Protein AF-A0A2C9LTA7-F1 (afdb_monomer)

Radius of gyration: 26.75 Å; Cα contacts (8 Å, |Δi|>4): 128; chains: 1; bounding box: 59×45×63 Å

Structure (mmCIF, N/CA/C/O backbone):
data_AF-A0A2C9LTA7-F1
#
_entry.id   AF-A0A2C9LTA7-F1
#
loop_
_atom_site.group_PDB
_atom_site.id
_atom_site.type_symbol
_atom_site.label_atom_id
_atom_site.label_alt_id
_atom_site.label_comp_id
_atom_site.label_asym_id
_atom_site.label_entity_id
_atom_site.label_seq_id
_atom_site.pdbx_PDB_ins_code
_atom_site.Cartn_x
_atom_site.Cartn_y
_atom_site.Cartn_z
_atom_site.occupancy
_atom_site.B_iso_or_equiv
_atom_site.auth_seq_id
_atom_site.auth_comp_id
_atom_site.auth_asym_id
_at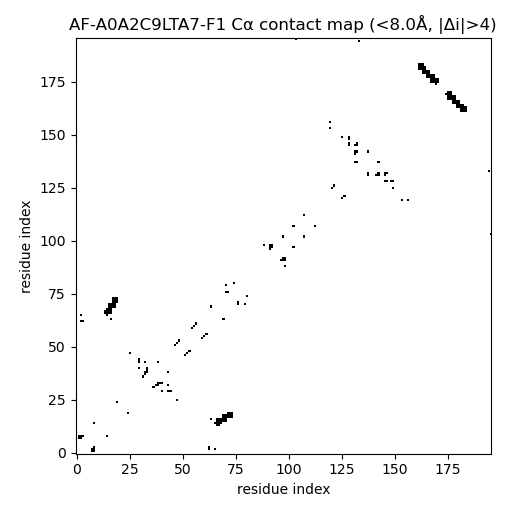om_site.auth_atom_id
_atom_site.pdbx_PDB_model_num
ATOM 1 N N . MET A 1 1 ? -19.999 1.268 -1.376 1.00 57.38 1 MET A N 1
ATOM 2 C CA . MET A 1 1 ? -19.712 0.283 -0.306 1.00 57.38 1 MET A CA 1
ATOM 3 C C . MET A 1 1 ? -19.279 -1.016 -0.957 1.00 57.38 1 MET A C 1
ATOM 5 O O . MET A 1 1 ? -19.965 -1.457 -1.868 1.00 57.38 1 MET A O 1
ATOM 9 N N . ALA A 1 2 ? -18.158 -1.602 -0.531 1.00 63.25 2 ALA A N 1
ATOM 10 C CA . ALA A 1 2 ? -17.556 -2.745 -1.225 1.00 63.25 2 ALA A CA 1
ATOM 11 C C . ALA A 1 2 ? -18.438 -4.013 -1.195 1.00 63.25 2 ALA A C 1
ATOM 13 O O . ALA A 1 2 ? -18.540 -4.698 -2.203 1.00 63.25 2 ALA A O 1
ATOM 14 N N . PHE A 1 3 ? -19.163 -4.252 -0.095 1.00 71.81 3 PHE A N 1
ATOM 15 C CA . PHE A 1 3 ? -20.065 -5.403 0.067 1.00 71.81 3 PHE A CA 1
ATOM 16 C C . PHE A 1 3 ? -21.449 -5.252 -0.595 1.00 71.81 3 PHE A C 1
ATOM 18 O O . PHE A 1 3 ? -22.242 -6.186 -0.578 1.00 71.81 3 PHE A O 1
ATOM 25 N N . VAL A 1 4 ? -21.762 -4.082 -1.161 1.00 72.00 4 VAL A N 1
ATOM 26 C CA . VAL A 1 4 ? -23.064 -3.817 -1.809 1.00 72.00 4 VAL A CA 1
ATOM 27 C C . VAL A 1 4 ? -22.996 -4.065 -3.319 1.00 72.00 4 VAL A C 1
ATOM 29 O O . VAL A 1 4 ? -24.006 -4.363 -3.946 1.00 72.00 4 VAL A O 1
ATOM 32 N N . ASN A 1 5 ? -21.808 -3.955 -3.920 1.00 80.62 5 ASN A N 1
ATOM 33 C CA . ASN A 1 5 ? -21.638 -4.131 -5.358 1.00 80.62 5 ASN A CA 1
ATOM 34 C C . ASN A 1 5 ? -21.362 -5.607 -5.692 1.00 80.62 5 ASN A C 1
ATOM 36 O O . ASN A 1 5 ? -20.320 -6.148 -5.320 1.00 80.62 5 ASN A O 1
ATOM 40 N N . ALA A 1 6 ? -22.273 -6.231 -6.443 1.00 82.38 6 ALA A N 1
ATOM 41 C CA . ALA A 1 6 ? -22.169 -7.625 -6.865 1.00 82.38 6 ALA A CA 1
ATOM 42 C C . ALA A 1 6 ? -20.931 -7.924 -7.730 1.00 82.38 6 ALA A C 1
ATOM 44 O O . ALA A 1 6 ? -20.395 -9.027 -7.660 1.00 82.38 6 ALA A O 1
ATOM 45 N N . GLU A 1 7 ? -20.446 -6.966 -8.522 1.00 86.19 7 GLU A N 1
ATOM 46 C CA . GLU A 1 7 ? -19.221 -7.130 -9.313 1.00 86.19 7 GLU A CA 1
ATOM 47 C C . GLU A 1 7 ? -17.984 -7.171 -8.414 1.00 86.19 7 GLU A C 1
ATOM 49 O O . GLU A 1 7 ? -17.120 -8.024 -8.596 1.00 86.19 7 GLU A O 1
ATOM 54 N N . LEU A 1 8 ? -17.933 -6.318 -7.385 1.00 83.94 8 LEU A N 1
ATOM 55 C CA . LEU A 1 8 ? -16.839 -6.335 -6.411 1.00 83.94 8 LEU A CA 1
ATOM 56 C C . LEU A 1 8 ? -16.846 -7.624 -5.588 1.00 83.94 8 LEU A C 1
ATOM 58 O O . LEU A 1 8 ? -15.786 -8.197 -5.364 1.00 83.94 8 LEU A O 1
ATOM 62 N N . LEU A 1 9 ? -18.025 -8.117 -5.196 1.00 82.69 9 LEU A N 1
ATOM 63 C CA . LEU A 1 9 ? -18.154 -9.381 -4.465 1.00 82.69 9 LEU A CA 1
ATOM 64 C C . LEU A 1 9 ? -17.601 -10.578 -5.253 1.00 82.69 9 LEU A C 1
ATOM 66 O O . LEU A 1 9 ? -17.032 -11.478 -4.645 1.00 82.69 9 LEU A O 1
ATOM 70 N N . LYS A 1 10 ? -17.732 -10.580 -6.588 1.00 84.88 10 LYS A N 1
ATOM 71 C CA . LYS A 1 10 ? -17.183 -11.637 -7.459 1.00 84.88 10 LYS A CA 1
ATOM 72 C C . LYS A 1 10 ? -15.660 -11.589 -7.585 1.00 84.88 10 LYS A C 1
ATOM 74 O O . LYS A 1 10 ? -15.052 -12.611 -7.877 1.00 84.88 10 LYS A O 1
ATOM 79 N N . LEU A 1 11 ? -15.057 -10.415 -7.399 1.00 85.50 11 LEU A N 1
ATOM 80 C CA . LEU A 1 11 ? -13.606 -10.221 -7.464 1.00 85.50 11 LEU A CA 1
ATOM 81 C C . LEU A 1 11 ? -12.911 -10.481 -6.119 1.00 85.50 11 LEU A C 1
ATOM 83 O O . LEU A 1 11 ? -11.687 -10.563 -6.070 1.00 85.50 11 LEU A O 1
ATOM 87 N N . MET A 1 12 ? -13.669 -10.563 -5.023 1.00 83.88 12 MET A N 1
ATOM 88 C CA . MET A 1 12 ? -13.127 -10.799 -3.689 1.00 83.88 12 MET A CA 1
ATOM 89 C C . MET A 1 12 ? -12.902 -12.287 -3.441 1.00 83.88 12 MET A C 1
ATOM 91 O O . MET A 1 12 ? -13.839 -13.079 -3.472 1.00 83.88 12 MET A O 1
ATOM 95 N N . ASP A 1 13 ? -11.668 -12.638 -3.090 1.00 83.56 13 ASP A N 1
ATOM 96 C CA . ASP A 1 13 ? -11.305 -14.008 -2.720 1.00 83.56 13 ASP A CA 1
ATOM 97 C C . ASP A 1 13 ? -11.841 -14.411 -1.339 1.00 83.56 13 ASP A C 1
ATOM 99 O O . ASP A 1 13 ? -12.173 -15.571 -1.110 1.00 83.56 13 ASP A O 1
ATOM 103 N N . ILE A 1 14 ? -11.903 -13.454 -0.405 1.00 84.56 14 ILE A N 1
ATOM 104 C CA . ILE A 1 14 ? -12.370 -13.648 0.973 1.00 84.56 14 ILE A CA 1
ATOM 105 C C . ILE A 1 14 ? -13.113 -12.392 1.413 1.00 84.56 14 ILE A C 1
ATOM 107 O O . ILE A 1 14 ? -12.620 -11.272 1.256 1.00 84.56 14 ILE A O 1
ATOM 111 N N . LYS A 1 15 ? -14.281 -12.580 2.020 1.00 88.12 15 LYS A N 1
ATOM 112 C CA . LYS A 1 15 ? -15.149 -11.514 2.515 1.00 88.12 15 LYS A CA 1
ATOM 113 C C . LYS A 1 15 ? -15.213 -11.589 4.035 1.00 88.12 15 LYS A C 1
ATOM 115 O O . LYS A 1 15 ? -15.848 -12.477 4.594 1.00 88.12 15 LYS A O 1
ATOM 120 N N . VAL A 1 16 ? -14.550 -10.651 4.706 1.00 88.69 16 VAL A N 1
ATOM 121 C CA . VAL A 1 16 ? -14.512 -10.582 6.174 1.00 88.69 16 VAL A CA 1
ATOM 122 C C . VAL A 1 16 ? -15.386 -9.435 6.668 1.00 88.69 16 VAL A C 1
ATOM 124 O O . VAL A 1 16 ? -15.194 -8.290 6.255 1.00 88.69 16 VAL A O 1
ATOM 127 N N . PHE A 1 17 ? -16.306 -9.727 7.585 1.00 89.56 17 PHE A N 1
ATOM 128 C CA . PHE A 1 17 ? -17.107 -8.728 8.285 1.00 89.56 17 PHE A CA 1
ATOM 129 C C . PHE A 1 17 ? -16.677 -8.645 9.749 1.00 89.56 17 PHE A C 1
ATOM 131 O O . PHE A 1 17 ? -16.622 -9.652 10.449 1.00 89.56 17 PHE A O 1
ATOM 138 N N . VAL A 1 18 ? -16.356 -7.445 10.227 1.00 89.75 18 VAL A N 1
ATOM 139 C CA . VAL A 1 18 ? -15.974 -7.228 11.628 1.00 89.75 18 VAL A CA 1
ATOM 140 C C . VAL A 1 18 ? -17.196 -6.769 12.401 1.00 89.75 18 VAL A C 1
ATOM 142 O O . VAL A 1 18 ? -17.705 -5.675 12.152 1.00 89.75 18 VAL A O 1
ATOM 145 N N . ASP A 1 19 ? -17.630 -7.594 13.349 1.00 89.50 19 ASP A N 1
ATOM 146 C CA . ASP A 1 19 ? -18.785 -7.307 14.185 1.00 89.50 19 ASP A CA 1
ATOM 147 C C . ASP A 1 19 ? -18.366 -6.770 15.558 1.00 89.50 19 ASP A C 1
ATOM 149 O O . ASP A 1 19 ? -17.394 -7.214 16.186 1.00 89.50 19 ASP A O 1
ATOM 153 N N . THR A 1 20 ? -19.042 -5.713 15.992 1.00 88.81 20 THR A N 1
ATOM 154 C CA . THR A 1 20 ? -18.771 -5.000 17.244 1.00 88.81 20 THR A CA 1
ATOM 155 C C . THR A 1 20 ? -20.005 -4.198 17.637 1.00 88.81 20 THR A C 1
ATOM 157 O O . THR A 1 20 ? -20.637 -3.563 16.786 1.00 88.81 20 THR A O 1
ATOM 160 N N . ASP A 1 21 ? -20.289 -4.131 18.932 1.00 87.88 21 ASP A N 1
ATOM 161 C CA . ASP A 1 21 ? -21.430 -3.393 19.466 1.00 87.88 21 ASP A CA 1
ATOM 162 C C . ASP A 1 21 ? -21.409 -1.901 19.078 1.00 87.88 21 ASP A C 1
ATOM 164 O O . ASP A 1 21 ? -20.359 -1.277 18.850 1.00 87.88 21 ASP A O 1
ATOM 168 N N . SER A 1 22 ? -22.600 -1.319 18.906 1.00 86.69 22 SER A N 1
ATOM 169 C CA . SER A 1 22 ? -22.764 0.047 18.388 1.00 86.69 22 SER A CA 1
ATOM 170 C C . SER A 1 22 ? -22.190 1.122 19.314 1.00 86.69 22 SER A C 1
ATOM 172 O O . SER A 1 22 ? -21.672 2.133 18.836 1.00 86.69 22 SER A O 1
ATOM 174 N N . ASP A 1 23 ? -22.260 0.892 20.621 1.00 88.19 23 ASP A N 1
ATOM 175 C CA . ASP A 1 23 ? -21.741 1.751 21.685 1.00 88.19 23 ASP A CA 1
ATOM 176 C C . ASP A 1 23 ? -20.207 1.755 21.710 1.00 88.19 23 ASP A C 1
ATOM 178 O O . ASP A 1 23 ? -19.595 2.824 21.696 1.00 88.19 23 ASP A O 1
ATOM 182 N N . VAL A 1 24 ? -19.569 0.586 21.608 1.00 87.56 24 VAL A N 1
ATOM 183 C CA . VAL A 1 24 ? -18.112 0.445 21.493 1.00 87.56 24 VAL A CA 1
ATOM 184 C C . VAL A 1 24 ? -17.609 1.143 20.227 1.00 87.56 24 VAL A C 1
ATOM 186 O O . VAL A 1 24 ? -16.615 1.880 20.255 1.00 87.56 24 VAL A O 1
ATOM 189 N N . ARG A 1 25 ? -18.312 0.975 19.097 1.00 88.88 25 ARG A N 1
ATOM 190 C CA . ARG A 1 25 ? -17.993 1.677 17.840 1.00 88.88 25 ARG A CA 1
ATOM 191 C C . ARG A 1 25 ? -18.137 3.192 17.973 1.00 88.88 25 ARG A C 1
ATOM 193 O O . ARG A 1 25 ? -17.270 3.923 17.484 1.00 88.88 25 ARG A O 1
ATOM 200 N N . LEU A 1 26 ? -19.196 3.663 18.630 1.00 89.31 26 LEU A N 1
ATOM 201 C CA . LEU A 1 26 ? -19.423 5.084 18.885 1.00 89.31 26 LEU A CA 1
ATOM 202 C C . LEU A 1 26 ? -18.335 5.669 19.789 1.00 89.31 26 LEU A C 1
ATOM 204 O O . LEU A 1 26 ? -17.759 6.694 19.434 1.00 89.31 26 LEU A O 1
ATOM 208 N N . ALA A 1 27 ? -17.990 5.002 20.890 1.00 89.00 27 ALA A N 1
ATOM 209 C CA . ALA A 1 27 ? -16.946 5.441 21.812 1.00 89.00 27 ALA A CA 1
ATOM 210 C C . ALA A 1 27 ? -15.586 5.574 21.107 1.00 89.00 27 ALA A C 1
ATOM 212 O O . ALA A 1 27 ? -14.919 6.609 21.204 1.00 89.00 27 ALA A O 1
ATOM 213 N N . ARG A 1 28 ? -15.202 4.570 20.304 1.00 88.50 28 ARG A N 1
ATOM 214 C CA . ARG A 1 28 ? -13.973 4.611 19.491 1.00 88.50 28 ARG A CA 1
ATOM 215 C C . ARG A 1 28 ? -13.995 5.753 18.473 1.00 88.50 28 ARG A C 1
ATOM 217 O O . ARG A 1 28 ? -12.965 6.392 18.253 1.00 88.50 28 ARG A O 1
ATOM 224 N N . ARG A 1 29 ? -15.146 6.019 17.848 1.00 87.56 29 ARG A N 1
ATOM 225 C CA . ARG A 1 29 ? -15.316 7.120 16.889 1.00 87.56 29 ARG A CA 1
ATOM 226 C C . ARG A 1 29 ? -15.232 8.485 17.564 1.00 87.56 29 ARG A C 1
ATOM 228 O O . ARG A 1 29 ? -14.551 9.357 17.040 1.00 87.56 29 ARG A O 1
ATOM 235 N N . LEU A 1 30 ? -15.892 8.652 18.707 1.00 87.75 30 LEU A N 1
ATOM 236 C CA . LEU A 1 30 ? -15.905 9.894 19.470 1.00 87.75 30 LEU A CA 1
ATOM 237 C C . LEU A 1 30 ? -14.487 10.262 19.910 1.00 87.75 30 LEU A C 1
ATOM 239 O O . LEU A 1 30 ? -14.027 11.364 19.630 1.00 87.75 30 LEU A O 1
ATOM 243 N N . ARG A 1 31 ? -13.751 9.302 20.486 1.00 87.44 31 ARG A N 1
ATOM 244 C CA . ARG A 1 31 ? -12.352 9.501 20.885 1.00 87.44 31 ARG A CA 1
ATOM 245 C C . ARG A 1 31 ? -11.473 9.937 19.709 1.00 87.44 31 ARG A C 1
ATOM 247 O O . ARG A 1 31 ? -10.681 10.858 19.856 1.00 87.44 31 ARG A O 1
ATOM 254 N N . ARG A 1 32 ? -11.638 9.306 18.541 1.00 86.94 32 ARG A N 1
ATOM 255 C CA . ARG A 1 32 ? -10.868 9.612 17.325 1.00 86.94 32 ARG A CA 1
ATOM 256 C C . ARG A 1 32 ? -11.185 10.996 16.757 1.00 86.94 32 ARG A C 1
ATOM 258 O O . ARG A 1 32 ? -10.276 11.760 16.463 1.00 86.94 32 ARG A O 1
ATOM 265 N N . ASP A 1 33 ? -12.467 11.328 16.607 1.00 85.19 33 A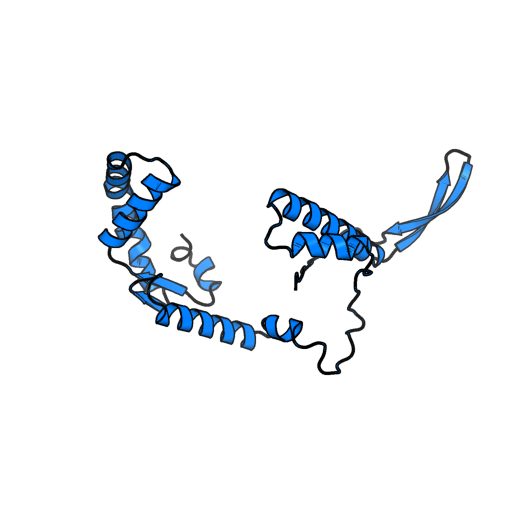SP A N 1
ATOM 266 C CA . ASP A 1 33 ? -12.893 12.603 16.018 1.00 85.19 33 ASP A CA 1
ATOM 267 C C . ASP A 1 33 ? -12.581 13.805 16.939 1.00 85.19 33 ASP A C 1
ATOM 269 O O . ASP A 1 33 ? -12.326 14.898 16.433 1.00 85.19 33 ASP A O 1
ATOM 273 N N . ILE A 1 34 ? -12.539 13.611 18.264 1.00 86.38 34 ILE A N 1
ATOM 274 C CA . ILE A 1 34 ? -12.095 14.641 19.219 1.00 86.38 34 ILE A CA 1
ATOM 275 C C . ILE A 1 34 ? -10.566 14.783 19.187 1.00 86.38 34 ILE A C 1
ATOM 277 O O . ILE A 1 34 ? -10.065 15.882 18.966 1.00 86.38 34 ILE A O 1
ATOM 281 N N . ALA A 1 35 ? -9.823 13.684 19.370 1.00 82.06 35 ALA A N 1
ATOM 282 C CA . ALA A 1 35 ? -8.369 13.729 19.550 1.00 82.06 35 ALA A CA 1
ATOM 283 C C . ALA A 1 35 ? -7.591 14.035 18.258 1.00 82.06 35 ALA A C 1
ATOM 285 O O . ALA A 1 35 ? -6.603 14.758 18.300 1.00 82.06 35 ALA A O 1
ATOM 286 N N . GLU A 1 36 ? -8.019 13.498 17.111 1.00 81.94 36 GLU A N 1
ATOM 287 C CA . GLU A 1 36 ? -7.270 13.609 15.848 1.00 81.94 36 GLU A CA 1
ATOM 288 C C . GLU A 1 36 ? -7.817 14.702 14.918 1.00 81.94 36 GLU A C 1
ATOM 290 O O . GLU A 1 36 ? -7.126 15.127 13.995 1.00 81.94 36 GLU A O 1
ATOM 295 N N . ARG A 1 37 ? -9.073 15.136 15.108 1.00 79.75 37 ARG A N 1
ATOM 296 C CA . ARG A 1 37 ? -9.773 16.044 14.175 1.00 79.75 37 ARG A CA 1
ATOM 297 C C . ARG A 1 37 ? -10.369 17.294 14.824 1.00 79.75 37 ARG A C 1
ATOM 299 O O . ARG A 1 37 ? -10.964 18.094 14.105 1.00 79.75 37 ARG A O 1
ATOM 306 N N . GLY A 1 38 ? -10.238 17.458 16.144 1.00 81.75 38 GLY A N 1
ATOM 307 C CA . GLY A 1 38 ? -10.670 18.657 16.872 1.00 81.75 38 GLY A CA 1
ATOM 308 C C . GLY A 1 38 ? -12.174 18.941 16.806 1.00 81.75 38 GLY A C 1
ATOM 309 O O . GLY A 1 38 ? -12.577 20.101 16.837 1.00 81.75 38 GLY A O 1
ATOM 310 N N . ARG A 1 39 ? -13.019 17.912 16.650 1.00 81.75 39 ARG A N 1
ATOM 311 C CA . ARG A 1 39 ? -14.477 18.094 16.567 1.00 81.75 39 ARG A CA 1
ATOM 312 C C . ARG A 1 39 ? -15.119 18.226 17.945 1.00 81.75 39 ARG A C 1
ATOM 314 O O . ARG A 1 39 ? -14.733 17.538 18.885 1.00 81.75 39 ARG A O 1
ATOM 321 N N . ASP A 1 40 ? -16.173 19.035 18.012 1.00 87.75 40 ASP A N 1
ATOM 322 C CA . ASP A 1 40 ? -17.029 19.152 19.192 1.00 87.75 40 ASP A CA 1
ATOM 323 C C . ASP A 1 40 ? -17.828 17.847 19.452 1.00 87.75 40 ASP A C 1
ATOM 325 O O . ASP A 1 40 ? -18.451 17.313 18.520 1.00 87.75 40 ASP A O 1
ATOM 329 N N . PRO A 1 41 ? -17.850 17.327 20.698 1.00 83.00 41 PRO A N 1
ATOM 330 C CA . PRO A 1 41 ? -18.542 16.083 21.039 1.00 83.00 41 PRO A CA 1
ATOM 331 C C . PRO A 1 41 ? -20.038 16.075 20.696 1.00 83.00 41 PRO A C 1
ATOM 333 O O . PRO A 1 41 ? -20.555 15.052 20.233 1.00 83.00 41 PRO A O 1
ATOM 336 N N . GLN A 1 42 ? -20.741 17.200 20.879 1.00 85.62 42 GLN A N 1
ATOM 337 C CA . GLN A 1 42 ? -22.178 17.292 20.592 1.00 85.62 42 GLN A CA 1
ATOM 338 C C . GLN A 1 42 ? -22.438 17.204 19.086 1.00 85.62 42 GLN A C 1
ATOM 340 O O . GLN A 1 42 ? -23.348 16.495 18.641 1.00 85.62 42 GLN A O 1
ATOM 345 N N . GLY A 1 43 ? -21.593 17.854 18.281 1.00 85.81 43 GLY A N 1
ATOM 346 C CA . GLY A 1 43 ? -21.632 17.756 16.822 1.00 85.81 43 GLY A CA 1
ATOM 347 C C . GLY A 1 43 ? -21.465 16.319 16.312 1.00 85.81 43 GLY A C 1
ATOM 348 O O . GLY A 1 43 ? -22.234 15.868 15.455 1.00 85.81 43 GLY A O 1
ATOM 349 N N . VAL A 1 44 ? -20.510 15.570 16.876 1.00 84.94 44 VAL A N 1
ATOM 350 C CA . VAL A 1 44 ? -20.260 14.163 16.510 1.00 84.94 44 VAL A CA 1
ATOM 351 C C . VAL A 1 44 ? -21.458 13.278 16.859 1.00 84.94 44 VAL A C 1
ATOM 353 O O . VAL A 1 44 ? -21.875 12.462 16.031 1.00 84.94 44 VAL A O 1
ATOM 356 N N . LEU A 1 45 ? -22.053 13.457 18.042 1.00 87.06 45 LEU A N 1
ATOM 357 C CA . LEU A 1 45 ? -23.210 12.669 18.473 1.00 8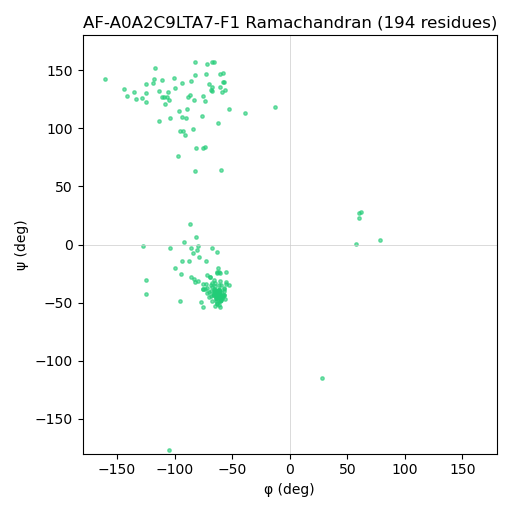7.06 45 LEU A CA 1
ATOM 358 C C . LEU A 1 45 ? -24.448 12.950 17.609 1.00 87.06 45 LEU A C 1
ATOM 360 O O . LEU A 1 45 ? -25.122 12.017 17.163 1.00 87.06 45 LEU A O 1
ATOM 364 N N . LYS A 1 46 ? -24.705 14.225 17.290 1.00 89.50 46 LYS A N 1
ATOM 365 C CA . LYS A 1 46 ? -25.803 14.630 16.399 1.00 89.50 46 LYS A CA 1
ATOM 366 C C . LYS A 1 46 ? -25.651 14.017 15.008 1.00 89.50 46 LYS A C 1
ATOM 368 O O . LYS A 1 46 ? -26.618 13.500 14.448 1.00 89.50 46 LYS A O 1
ATOM 373 N N . GLN A 1 47 ? -24.438 14.034 14.453 1.00 86.56 47 GLN A N 1
ATOM 374 C CA . GLN A 1 47 ? -24.149 13.407 13.163 1.00 86.56 47 GLN A CA 1
ATOM 375 C C . GLN A 1 47 ? -24.320 11.883 13.220 1.00 86.56 47 GLN A C 1
ATOM 377 O O . GLN A 1 47 ? -24.842 11.285 12.274 1.00 86.56 47 GLN A O 1
ATOM 382 N N . TYR A 1 48 ? -23.892 11.254 14.318 1.00 88.38 48 TYR A N 1
ATOM 383 C CA . TYR A 1 48 ? -24.017 9.815 14.499 1.00 88.38 48 TYR A CA 1
ATOM 384 C C . TYR A 1 48 ? -25.481 9.368 14.493 1.00 88.38 48 TYR A C 1
ATOM 386 O O . TYR A 1 48 ? -25.845 8.509 13.690 1.00 88.38 48 TYR A O 1
ATOM 394 N N . MET A 1 49 ? -26.321 10.000 15.316 1.00 88.62 49 MET A N 1
ATOM 395 C CA . MET A 1 49 ? -27.744 9.668 15.412 1.00 88.62 49 MET A CA 1
ATOM 396 C C . MET A 1 49 ? -28.499 9.964 14.115 1.00 88.62 49 MET A C 1
ATOM 398 O O . MET A 1 49 ? -29.328 9.165 13.692 1.00 88.62 49 MET A O 1
ATOM 402 N N . LYS A 1 50 ? -28.199 11.092 13.458 1.00 90.44 50 LYS A N 1
ATOM 403 C CA . LYS A 1 50 ? -28.937 11.521 12.262 1.00 90.44 50 LYS A CA 1
ATOM 404 C C . LYS A 1 50 ? -28.586 10.718 11.011 1.00 90.44 50 LYS A C 1
ATOM 406 O O . LYS A 1 50 ? -29.461 10.472 10.191 1.00 90.44 50 LYS A O 1
ATOM 411 N N . PHE A 1 51 ? -27.315 10.356 10.831 1.00 89.62 51 PHE A N 1
ATOM 412 C CA . PHE A 1 51 ? -26.848 9.796 9.559 1.00 89.62 51 PHE A CA 1
ATOM 413 C C . PHE A 1 51 ? -26.166 8.440 9.704 1.00 89.62 51 PHE A C 1
ATOM 415 O O . PHE A 1 51 ? -26.399 7.555 8.886 1.00 89.62 51 PHE A O 1
ATOM 422 N N . VAL A 1 52 ? -25.316 8.256 10.717 1.00 87.44 52 VAL A N 1
ATOM 423 C CA . VAL A 1 52 ? -24.442 7.073 10.794 1.00 87.44 52 VAL A CA 1
ATOM 424 C C . VAL A 1 52 ? -25.208 5.839 11.248 1.00 87.44 52 VAL A C 1
ATOM 426 O O . VAL A 1 52 ? -25.097 4.806 10.595 1.00 87.44 52 VAL A O 1
ATOM 429 N N . LYS A 1 53 ? -25.977 5.941 12.338 1.00 89.19 53 LYS A N 1
ATOM 430 C CA . LYS A 1 53 ? -26.743 4.817 12.885 1.00 89.19 53 LYS A CA 1
ATOM 431 C C . LYS A 1 53 ? -27.808 4.312 11.893 1.00 89.19 53 LYS A C 1
ATOM 433 O O . LYS A 1 53 ? -27.727 3.137 11.541 1.00 89.19 53 LYS A O 1
ATOM 438 N N . PRO A 1 54 ? -28.684 5.166 11.319 1.00 92.62 54 PRO A N 1
ATOM 439 C CA . PRO A 1 54 ? -29.683 4.698 10.356 1.00 92.62 54 PRO A CA 1
ATOM 440 C C . PRO A 1 54 ? -29.053 4.078 9.107 1.00 92.62 54 PRO A C 1
ATOM 442 O O . PRO A 1 54 ? -29.514 3.047 8.627 1.00 92.62 54 PRO A O 1
ATOM 445 N N . SER A 1 55 ? -27.960 4.666 8.601 1.00 88.88 55 SER A N 1
ATOM 446 C CA . SER A 1 55 ? -27.260 4.115 7.434 1.00 88.88 55 SER A CA 1
ATOM 447 C C . SER A 1 55 ? -26.590 2.776 7.733 1.00 88.88 55 SER A C 1
ATOM 449 O O . SER A 1 55 ? -26.496 1.931 6.845 1.00 88.88 55 SER A O 1
ATOM 451 N N . PHE A 1 56 ? -26.102 2.578 8.961 1.00 89.81 56 PHE A N 1
ATOM 452 C CA . PHE A 1 56 ? -25.527 1.303 9.365 1.00 89.81 56 PHE A CA 1
ATOM 453 C C . PHE A 1 56 ? -26.591 0.204 9.355 1.00 89.81 56 PHE A C 1
ATOM 455 O O . PHE A 1 56 ? -26.401 -0.785 8.656 1.00 89.81 56 PHE A O 1
ATOM 462 N N . GLU A 1 57 ? -27.712 0.421 10.038 1.00 89.06 57 GLU A N 1
ATOM 463 C CA . GLU A 1 57 ? -28.819 -0.544 10.147 1.00 89.06 57 GLU A CA 1
ATOM 464 C C . GLU A 1 57 ? -29.439 -0.867 8.774 1.00 89.06 57 GLU A C 1
ATOM 466 O O . GLU A 1 57 ? -29.716 -2.021 8.463 1.00 89.06 57 GLU A O 1
ATOM 471 N N . HIS A 1 58 ? -29.601 0.133 7.898 1.00 88.25 58 HIS A N 1
ATOM 472 C CA . HIS A 1 58 ? -30.255 -0.076 6.600 1.00 88.25 58 HIS A CA 1
ATOM 473 C C . HIS A 1 58 ? -29.336 -0.651 5.517 1.00 88.25 58 HIS A C 1
ATOM 475 O O . HIS A 1 58 ? -29.812 -1.372 4.642 1.00 88.25 58 HIS A O 1
ATOM 481 N N . TYR A 1 59 ? -28.039 -0.322 5.527 1.00 85.88 59 TYR A N 1
ATOM 482 C CA . TYR A 1 59 ? -27.156 -0.623 4.390 1.00 85.88 59 TYR A CA 1
ATOM 483 C C . TYR A 1 59 ? -25.910 -1.435 4.747 1.00 85.88 59 TYR A C 1
ATOM 485 O O . TYR A 1 59 ? -25.424 -2.188 3.905 1.00 85.88 59 TYR A O 1
ATOM 493 N N . ILE A 1 60 ? -25.364 -1.291 5.958 1.00 88.44 60 ILE A N 1
ATOM 494 C CA . ILE A 1 60 ? -24.099 -1.940 6.336 1.00 88.44 60 ILE A CA 1
ATOM 495 C C . ILE A 1 60 ? -24.362 -3.261 7.056 1.00 88.44 60 ILE A C 1
ATOM 497 O O . ILE A 1 60 ? -23.780 -4.276 6.687 1.00 88.44 60 ILE A O 1
ATOM 501 N N . GLU A 1 61 ? -25.247 -3.279 8.046 1.00 88.69 61 GLU A N 1
ATOM 502 C CA . GLU A 1 61 ? -25.597 -4.480 8.805 1.00 88.69 61 GLU A CA 1
ATOM 503 C C . GLU A 1 61 ? -26.140 -5.611 7.910 1.00 88.69 61 GLU A C 1
ATOM 505 O O . GLU A 1 61 ? -25.627 -6.728 8.004 1.00 88.69 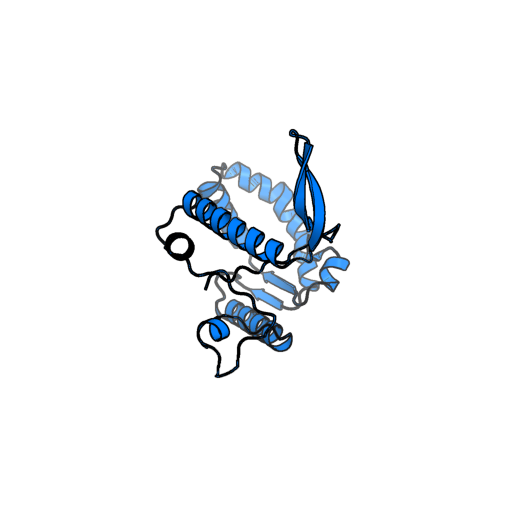61 GLU A O 1
ATOM 510 N N . PRO A 1 62 ? -27.034 -5.361 6.927 1.00 90.19 62 PRO A N 1
ATOM 511 C CA . PRO A 1 62 ? -27.503 -6.407 6.019 1.00 90.19 62 PRO A CA 1
ATOM 512 C C . PRO A 1 62 ? -26.395 -7.062 5.191 1.00 90.19 62 PRO A C 1
ATOM 514 O O . PRO A 1 62 ? -26.562 -8.203 4.755 1.00 90.19 62 PRO A O 1
ATOM 517 N N . SER A 1 63 ? -25.281 -6.351 4.974 1.00 88.38 63 SER A N 1
ATOM 518 C CA . SER A 1 63 ? -24.144 -6.832 4.186 1.00 88.38 63 SER A CA 1
ATOM 519 C C . SER A 1 63 ? -23.326 -7.918 4.896 1.00 88.38 63 SER A C 1
ATOM 521 O O . SER A 1 63 ? -22.587 -8.648 4.236 1.00 88.38 63 SER A O 1
ATOM 523 N N . MET A 1 64 ? -23.536 -8.099 6.208 1.00 88.69 64 MET A N 1
ATOM 524 C CA . MET A 1 64 ? -22.992 -9.210 6.995 1.00 88.69 64 MET A CA 1
ATOM 525 C C . MET A 1 64 ? -23.365 -10.577 6.397 1.00 88.69 64 MET A C 1
ATOM 527 O O . MET A 1 64 ? -22.563 -11.504 6.442 1.00 88.69 64 MET A O 1
ATOM 531 N N . ARG A 1 65 ? -24.541 -10.693 5.759 1.00 87.69 65 ARG A N 1
ATOM 532 C CA . ARG A 1 65 ? -25.012 -11.931 5.107 1.00 87.69 65 ARG A CA 1
ATOM 533 C C . ARG A 1 65 ? -24.139 -12.393 3.939 1.00 87.69 65 ARG A C 1
ATOM 535 O O . ARG A 1 65 ? -24.160 -13.569 3.599 1.00 87.69 65 ARG A O 1
ATOM 542 N N . SER A 1 66 ? -23.396 -11.476 3.325 1.00 85.88 66 SER A N 1
ATOM 543 C CA . SER A 1 66 ? -22.508 -11.770 2.197 1.00 85.88 66 SER A CA 1
ATOM 544 C C . SER A 1 66 ? -21.078 -12.096 2.639 1.00 85.88 66 SER A C 1
ATOM 546 O O . SER A 1 66 ? -20.210 -12.250 1.782 1.00 85.88 66 SER A O 1
ATOM 548 N N . ALA A 1 67 ? -20.791 -12.131 3.942 1.00 89.50 67 ALA A N 1
ATOM 549 C CA . ALA A 1 67 ? -19.456 -12.389 4.464 1.00 89.50 67 ALA A CA 1
ATOM 550 C C . ALA A 1 67 ? -19.179 -13.891 4.600 1.00 89.50 67 ALA A C 1
ATOM 552 O O . ALA A 1 67 ? -20.038 -14.650 5.037 1.00 89.50 67 ALA A O 1
ATOM 553 N N . ASP A 1 68 ? -17.954 -14.300 4.273 1.00 86.81 68 ASP A N 1
ATOM 554 C CA . ASP A 1 68 ? -17.482 -15.671 4.486 1.00 86.81 68 ASP A CA 1
ATOM 555 C C . ASP A 1 68 ? -17.063 -15.881 5.953 1.00 86.81 68 ASP A C 1
ATOM 557 O O . ASP A 1 68 ? -17.177 -16.980 6.490 1.00 86.81 68 ASP A O 1
ATOM 561 N N . ILE A 1 69 ? -16.563 -14.824 6.609 1.00 87.75 69 ILE A N 1
ATOM 562 C CA . ILE A 1 69 ? -16.087 -14.851 7.999 1.00 87.75 69 ILE A CA 1
ATOM 563 C C . ILE A 1 69 ? -16.619 -13.626 8.745 1.00 87.75 69 ILE A C 1
ATOM 565 O O . ILE A 1 69 ? -16.453 -12.495 8.283 1.00 87.75 69 ILE A O 1
ATOM 569 N N . ILE A 1 70 ? -17.185 -13.847 9.934 1.00 89.25 70 ILE A N 1
ATOM 570 C CA . ILE A 1 70 ? -17.576 -12.787 10.870 1.00 89.25 70 ILE A CA 1
ATOM 571 C C . ILE A 1 70 ? -16.613 -12.802 12.059 1.00 89.25 70 ILE A C 1
ATOM 573 O O . ILE A 1 70 ? -16.490 -13.808 12.755 1.00 89.25 70 ILE A O 1
ATOM 577 N N . VAL A 1 71 ? -15.918 -11.687 12.290 1.00 89.00 71 VAL A N 1
ATOM 578 C CA . VAL A 1 71 ? -14.952 -11.541 13.386 1.00 89.00 71 VAL A CA 1
ATOM 579 C C . VAL A 1 71 ? -15.557 -10.700 14.506 1.00 89.00 71 VAL A C 1
ATOM 581 O O . VAL A 1 71 ? -15.668 -9.480 14.345 1.00 89.00 71 VAL A O 1
ATOM 584 N N . PRO A 1 72 ? -15.897 -11.302 15.660 1.00 87.12 72 PRO A N 1
ATOM 585 C CA . PRO A 1 72 ? -16.320 -10.543 16.825 1.00 87.12 72 PRO A CA 1
ATOM 586 C C . PRO A 1 72 ? -15.115 -9.839 17.450 1.00 87.12 72 PRO A C 1
ATOM 588 O O . PRO A 1 72 ? -14.004 -10.379 17.467 1.00 87.12 72 PRO A O 1
ATOM 591 N N . ARG A 1 73 ? -15.344 -8.651 18.018 1.00 78.31 73 ARG A N 1
ATOM 592 C CA . ARG A 1 73 ? -14.331 -7.883 18.771 1.00 78.31 73 ARG A CA 1
ATOM 593 C C . ARG A 1 73 ? -13.088 -7.497 17.950 1.00 78.31 73 ARG A C 1
ATOM 595 O O . ARG A 1 73 ? -12.054 -7.166 18.517 1.00 78.31 73 ARG A O 1
ATOM 602 N N . GLY A 1 74 ? -13.218 -7.453 16.620 1.00 76.00 74 GLY A N 1
ATOM 603 C CA . GLY A 1 74 ? -12.280 -6.858 15.659 1.00 76.00 74 GLY A CA 1
ATOM 604 C C . GLY A 1 74 ? -10.804 -6.830 16.070 1.00 76.00 74 GLY A C 1
ATOM 605 O O . GLY A 1 74 ? -10.170 -7.870 16.198 1.00 76.00 74 GLY A O 1
ATOM 606 N N . GLY A 1 75 ? -10.264 -5.620 16.252 1.00 71.31 75 GLY A N 1
ATOM 607 C CA . GLY A 1 75 ? -8.834 -5.379 16.488 1.00 71.31 75 GLY A CA 1
ATOM 608 C C . GLY A 1 75 ? -8.260 -5.881 17.817 1.00 71.31 75 GLY A C 1
ATOM 609 O O . GLY A 1 75 ? -7.068 -5.720 18.024 1.00 71.31 75 GLY A O 1
ATOM 610 N N . GLU A 1 76 ? -9.076 -6.454 18.703 1.00 78.06 76 GLU A N 1
ATOM 611 C CA . GLU A 1 76 ? -8.627 -7.066 19.966 1.00 78.06 76 GLU A CA 1
ATOM 612 C C . GLU A 1 76 ? -8.631 -8.604 19.885 1.00 78.06 76 GLU A C 1
ATOM 614 O O . GLU A 1 76 ? -8.254 -9.287 20.832 1.00 78.06 76 GLU A O 1
ATOM 619 N N . ASN A 1 77 ? -9.080 -9.174 18.762 1.00 82.62 77 ASN A N 1
ATOM 620 C CA . ASN A 1 77 ? -9.177 -10.614 18.577 1.00 82.62 77 ASN A CA 1
ATOM 621 C C . ASN A 1 77 ? -7.948 -11.156 17.836 1.00 82.62 77 ASN A C 1
ATOM 623 O O . ASN A 1 77 ? -8.012 -11.484 16.648 1.00 82.62 77 ASN A O 1
ATOM 627 N N . ASP A 1 78 ? -6.831 -11.268 18.558 1.00 83.12 78 ASP A N 1
ATOM 628 C CA . ASP A 1 78 ? -5.559 -11.769 18.018 1.00 83.12 78 ASP A CA 1
ATOM 629 C C . ASP A 1 78 ? -5.700 -13.156 17.378 1.00 83.12 78 ASP A C 1
ATOM 631 O O . ASP A 1 78 ? -5.070 -13.450 16.364 1.00 83.12 78 ASP A O 1
ATOM 635 N N . VAL A 1 79 ? -6.575 -14.008 17.922 1.00 85.44 79 VAL A N 1
ATOM 636 C CA . VAL A 1 79 ? -6.860 -15.340 17.370 1.00 85.44 79 VAL A CA 1
ATOM 637 C C . VAL A 1 79 ? -7.466 -15.230 15.971 1.00 85.44 79 VAL A C 1
ATOM 639 O O . VAL A 1 79 ? -6.975 -15.860 15.034 1.00 85.44 79 VAL A O 1
ATOM 642 N N . ALA A 1 80 ? -8.501 -14.405 15.797 1.00 84.12 80 ALA A N 1
ATOM 643 C CA . ALA A 1 80 ? -9.136 -14.208 14.497 1.00 84.12 80 ALA A CA 1
ATOM 644 C C . ALA A 1 80 ? -8.200 -13.525 13.491 1.00 84.12 80 ALA A C 1
ATOM 646 O O . ALA A 1 80 ? -8.174 -13.906 12.320 1.00 84.12 80 ALA A O 1
ATOM 647 N N . ILE A 1 81 ? -7.396 -12.559 13.946 1.00 85.88 81 ILE A N 1
ATOM 648 C CA . ILE A 1 81 ? -6.384 -11.902 13.111 1.00 85.88 81 ILE A CA 1
ATOM 649 C C . ILE A 1 81 ? -5.368 -12.934 12.617 1.00 85.88 81 ILE A C 1
ATOM 651 O O . ILE A 1 81 ? -5.117 -13.011 11.416 1.00 85.88 81 ILE A O 1
ATOM 655 N N . ASN A 1 82 ? -4.838 -13.776 13.507 1.00 84.69 82 ASN A N 1
ATOM 656 C CA . ASN A 1 82 ? -3.880 -14.819 13.145 1.00 84.69 82 ASN A CA 1
ATOM 657 C C . ASN A 1 82 ? -4.472 -15.840 12.166 1.00 84.69 82 ASN A C 1
ATOM 659 O O . ASN A 1 82 ? -3.789 -16.243 11.226 1.00 84.69 82 ASN A O 1
ATOM 663 N N . LEU A 1 83 ? -5.742 -16.218 12.329 1.00 85.06 83 LEU A N 1
ATOM 664 C CA . LEU A 1 83 ? -6.433 -17.103 11.387 1.00 85.06 83 LEU A CA 1
ATOM 665 C C . LEU A 1 83 ? -6.571 -16.471 9.997 1.00 85.06 83 LEU A C 1
ATOM 667 O O . LEU A 1 83 ? -6.308 -17.139 8.997 1.00 85.06 83 LEU A O 1
ATOM 671 N N . ILE A 1 84 ? -6.923 -15.184 9.920 1.00 86.88 84 ILE A N 1
ATOM 672 C CA . ILE A 1 84 ? -6.993 -14.453 8.647 1.00 86.88 84 ILE A CA 1
ATOM 673 C C . ILE A 1 84 ? -5.605 -14.362 8.010 1.00 86.88 84 ILE A C 1
ATOM 675 O O . ILE A 1 84 ? -5.457 -14.651 6.824 1.00 86.88 84 ILE A O 1
ATOM 679 N N . VAL A 1 85 ? -4.579 -14.006 8.787 1.00 86.12 85 VAL A N 1
ATOM 680 C CA . VAL A 1 85 ? -3.192 -13.911 8.309 1.00 86.12 85 VAL A CA 1
ATOM 681 C C . VAL A 1 85 ? -2.709 -15.256 7.775 1.00 86.12 85 VAL A C 1
ATOM 683 O O . VAL A 1 85 ? -2.160 -15.312 6.675 1.00 86.12 85 VAL A O 1
ATOM 686 N N . LEU A 1 86 ? -2.953 -16.344 8.508 1.00 85.62 86 LEU A N 1
ATOM 687 C CA . LEU A 1 86 ? -2.594 -17.696 8.087 1.00 85.62 86 LEU A CA 1
ATOM 688 C C . LEU A 1 86 ? -3.323 -18.092 6.801 1.00 85.62 86 LEU A C 1
ATOM 690 O O . LEU A 1 86 ? -2.706 -18.624 5.880 1.00 85.62 86 LEU A O 1
ATOM 694 N N . HIS A 1 87 ? -4.620 -17.798 6.708 1.00 84.50 87 HIS A N 1
ATOM 695 C CA . HIS A 1 87 ? -5.397 -18.096 5.514 1.00 84.50 87 HIS A CA 1
ATOM 696 C C . HIS A 1 87 ? -4.875 -17.317 4.298 1.00 84.50 87 HIS A C 1
ATOM 698 O O . HIS A 1 87 ? -4.652 -17.909 3.243 1.00 84.50 87 HIS A O 1
ATOM 704 N N . VAL A 1 88 ? -4.612 -16.014 4.439 1.00 84.75 88 VAL A N 1
ATOM 705 C CA . VAL A 1 88 ? -4.007 -15.196 3.375 1.00 84.75 88 VAL A CA 1
ATOM 706 C C . VAL A 1 88 ? -2.634 -15.746 2.989 1.00 84.75 88 VAL A C 1
ATOM 708 O O . VAL A 1 88 ? -2.326 -15.844 1.804 1.00 84.75 88 VAL A O 1
ATOM 711 N N . HIS A 1 89 ? -1.823 -16.166 3.962 1.00 82.44 89 HIS A N 1
ATOM 712 C CA . HIS A 1 89 ? -0.520 -16.768 3.698 1.00 82.44 89 HIS A CA 1
ATOM 713 C C . HIS A 1 89 ? -0.640 -18.051 2.866 1.00 82.44 89 HIS A C 1
ATOM 715 O O . HIS A 1 89 ? 0.065 -18.199 1.869 1.00 82.44 89 HIS A O 1
ATOM 721 N N . ASN A 1 90 ? -1.571 -18.937 3.222 1.00 83.88 90 ASN A N 1
ATOM 722 C CA . ASN A 1 90 ? -1.824 -20.178 2.493 1.00 83.88 90 ASN A CA 1
ATOM 723 C C . ASN A 1 90 ? -2.352 -19.912 1.077 1.00 83.88 90 ASN A C 1
ATOM 725 O O . ASN A 1 90 ? -1.890 -20.544 0.130 1.00 83.88 90 ASN A O 1
ATOM 729 N N . GLN A 1 91 ? -3.259 -18.944 0.908 1.00 82.75 91 GLN A N 1
ATOM 730 C CA . GLN A 1 91 ? -3.772 -18.542 -0.408 1.00 82.75 91 GLN A CA 1
ATOM 731 C C . GLN A 1 91 ? -2.667 -17.976 -1.305 1.00 82.75 91 GLN A C 1
ATOM 733 O O . GLN A 1 91 ? -2.570 -18.329 -2.479 1.00 82.75 91 GLN A O 1
ATOM 738 N N . LEU A 1 92 ? -1.795 -17.130 -0.753 1.00 79.56 92 LEU A N 1
ATOM 739 C CA . LEU A 1 92 ? -0.647 -16.592 -1.481 1.00 79.56 92 LEU A CA 1
ATOM 740 C C . LEU A 1 92 ? 0.330 -17.705 -1.875 1.00 79.56 92 LEU A C 1
ATOM 742 O O . LEU A 1 92 ? 0.737 -17.768 -3.034 1.00 79.56 92 LEU A O 1
ATOM 746 N N . GLN A 1 93 ? 0.651 -18.623 -0.958 1.00 80.00 93 GLN A N 1
ATOM 747 C CA . GLN A 1 93 ? 1.508 -19.772 -1.259 1.00 80.00 93 GLN A CA 1
ATOM 748 C C . GLN A 1 93 ? 0.912 -20.672 -2.349 1.00 80.00 93 GLN A C 1
ATOM 750 O O . GLN A 1 93 ? 1.625 -21.028 -3.287 1.00 80.00 93 GLN A O 1
ATOM 755 N N . ALA A 1 94 ? -0.383 -20.992 -2.268 1.00 79.31 94 ALA A N 1
ATOM 756 C CA . ALA A 1 94 ? -1.088 -21.803 -3.262 1.00 79.31 94 ALA A CA 1
ATOM 757 C C . ALA A 1 94 ? -1.093 -21.147 -4.653 1.00 79.31 94 ALA A C 1
ATOM 759 O O . ALA A 1 94 ? -0.968 -21.831 -5.665 1.00 79.31 94 ALA A O 1
ATOM 760 N N . ARG A 1 95 ? -1.161 -19.811 -4.710 1.00 79.38 95 ARG A N 1
ATOM 761 C CA . ARG A 1 95 ? -1.057 -19.018 -5.947 1.00 79.38 95 ARG A CA 1
ATOM 762 C C . ARG A 1 95 ? 0.386 -18.791 -6.418 1.00 79.38 95 ARG A C 1
ATOM 764 O O . ARG A 1 95 ? 0.608 -18.026 -7.350 1.00 79.38 95 ARG A O 1
ATOM 771 N N . GLY A 1 96 ? 1.377 -19.413 -5.777 1.00 71.62 96 GLY A N 1
ATOM 772 C CA . GLY A 1 96 ? 2.791 -19.290 -6.142 1.00 71.62 96 GLY A CA 1
ATOM 773 C C . GLY A 1 96 ? 3.467 -17.998 -5.666 1.00 71.62 96 GLY A C 1
ATOM 774 O O . GLY A 1 96 ? 4.652 -17.793 -5.936 1.00 71.62 96 GLY A O 1
ATOM 775 N N . PHE A 1 97 ? 2.772 -17.148 -4.903 1.00 63.16 97 PHE A N 1
ATOM 776 C CA . PHE A 1 97 ? 3.373 -16.007 -4.217 1.00 63.16 97 PHE A CA 1
ATOM 777 C C . PHE A 1 97 ? 4.161 -16.511 -3.004 1.00 63.16 97 PHE A C 1
ATOM 779 O O . PHE A 1 97 ? 3.695 -16.498 -1.864 1.00 63.16 97 PHE A O 1
ATOM 786 N N . LYS A 1 98 ? 5.400 -16.953 -3.239 1.00 58.31 98 LYS A N 1
ATOM 787 C CA . LYS A 1 98 ? 6.371 -17.166 -2.162 1.00 58.31 98 LYS A CA 1
ATOM 788 C C . LYS A 1 98 ? 6.632 -15.814 -1.497 1.00 58.31 98 LYS A C 1
ATOM 790 O O . LYS A 1 98 ? 7.312 -14.961 -2.071 1.00 58.31 98 LYS A O 1
ATOM 795 N N . LEU A 1 99 ? 6.058 -15.603 -0.309 1.00 53.59 99 LEU A N 1
ATOM 796 C CA . LEU A 1 99 ? 6.283 -14.400 0.491 1.00 53.59 99 LEU A CA 1
ATOM 797 C C . LEU A 1 99 ? 7.798 -14.218 0.657 1.00 53.59 99 LEU A C 1
ATOM 799 O O . LEU A 1 99 ? 8.500 -15.078 1.192 1.00 53.59 99 LEU A O 1
ATOM 803 N N . ARG A 1 100 ? 8.306 -13.113 0.116 1.00 55.31 100 ARG A N 1
ATOM 804 C CA . ARG A 1 100 ? 9.726 -12.887 -0.166 1.00 55.31 100 ARG A CA 1
ATOM 805 C C . ARG A 1 100 ? 10.648 -12.862 1.048 1.00 55.31 100 ARG A C 1
ATOM 807 O O . ARG A 1 100 ? 11.852 -12.829 0.844 1.00 55.31 100 ARG A O 1
ATOM 814 N N . SER A 1 101 ? 10.139 -12.916 2.278 1.00 47.12 101 SER A N 1
ATOM 815 C CA . SER A 1 101 ? 10.991 -12.975 3.472 1.00 47.12 101 SER A CA 1
ATOM 816 C C . SER A 1 101 ? 11.942 -14.175 3.430 1.00 47.12 101 SER A C 1
ATOM 818 O O . SER A 1 101 ? 13.118 -14.029 3.752 1.00 47.12 101 SER A O 1
ATOM 820 N N . LYS A 1 102 ? 11.483 -15.325 2.912 1.00 44.59 102 LYS A N 1
ATOM 821 C CA . LYS A 1 102 ? 12.358 -16.477 2.650 1.00 44.59 102 LYS A CA 1
ATOM 822 C C . LYS A 1 102 ? 13.240 -16.307 1.413 1.00 44.59 102 LYS A C 1
ATOM 824 O O . LYS A 1 102 ? 14.366 -16.756 1.479 1.00 44.5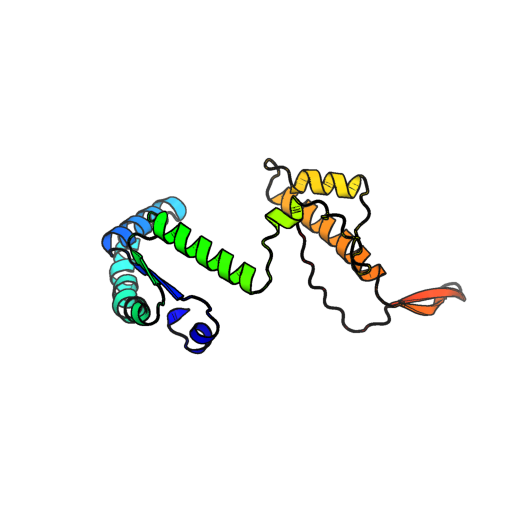9 102 LYS A O 1
ATOM 829 N N . LEU A 1 103 ? 12.797 -15.628 0.345 1.00 48.41 103 LEU A N 1
ATOM 830 C CA . LEU A 1 103 ? 13.642 -15.339 -0.836 1.00 48.41 103 LEU A CA 1
ATOM 831 C C . LEU A 1 103 ? 14.766 -14.329 -0.547 1.00 48.41 103 LEU A C 1
ATOM 833 O O . LEU A 1 103 ? 15.785 -14.344 -1.222 1.00 48.41 103 LEU A O 1
ATOM 837 N N . ALA A 1 104 ? 14.560 -13.441 0.425 1.00 49.34 104 ALA A N 1
ATOM 838 C CA . ALA A 1 104 ? 15.545 -12.468 0.880 1.00 49.34 104 ALA A CA 1
ATOM 839 C C . ALA A 1 104 ? 16.630 -13.109 1.751 1.00 49.34 104 ALA A C 1
ATOM 841 O O . ALA A 1 104 ? 17.793 -12.731 1.666 1.00 49.34 104 ALA A O 1
ATOM 842 N N . GLN A 1 105 ? 16.228 -14.068 2.595 1.00 46.03 105 GLN A N 1
ATOM 843 C CA . GLN A 1 105 ? 17.124 -14.804 3.490 1.00 46.03 105 GLN A CA 1
ATOM 844 C C . GLN A 1 105 ? 17.780 -16.008 2.811 1.00 46.03 105 GLN A C 1
ATOM 846 O O . GLN A 1 105 ? 18.898 -16.366 3.166 1.00 46.03 105 GLN A O 1
ATOM 851 N N . SER A 1 106 ? 17.132 -16.612 1.813 1.00 45.41 106 SER A N 1
ATOM 852 C CA . SER A 1 106 ? 17.785 -17.541 0.903 1.00 45.41 106 SER A CA 1
ATOM 853 C C . SER A 1 106 ? 18.505 -16.726 -0.165 1.00 45.41 106 SER A C 1
ATOM 855 O O . SER A 1 106 ? 17.998 -16.540 -1.274 1.00 45.41 106 SER A O 1
ATOM 857 N N . THR A 1 107 ? 19.714 -16.263 0.151 1.00 46.00 107 THR A N 1
ATOM 858 C CA . THR A 1 107 ? 20.782 -16.273 -0.851 1.00 46.00 107 THR A CA 1
ATOM 859 C C . THR A 1 107 ? 20.631 -17.578 -1.624 1.00 46.00 107 THR A C 1
ATOM 861 O O . THR A 1 107 ? 20.666 -18.642 -1.017 1.00 46.00 107 THR A O 1
ATOM 864 N N . HIS A 1 108 ? 20.274 -17.462 -2.904 1.00 51.66 108 HIS A N 1
ATOM 865 C CA . HIS A 1 108 ? 19.982 -18.529 -3.862 1.00 51.66 108 HIS A CA 1
ATOM 866 C C . HIS A 1 108 ? 20.426 -19.913 -3.370 1.00 51.66 108 HIS A C 1
ATOM 868 O O . HIS A 1 108 ? 21.620 -20.097 -3.151 1.00 51.66 108 HIS A O 1
ATOM 874 N N . ASN A 1 109 ? 19.497 -20.866 -3.197 1.00 52.34 109 ASN A N 1
ATOM 875 C CA . ASN A 1 109 ? 19.778 -22.280 -2.884 1.00 52.34 109 ASN A CA 1
ATOM 876 C C . ASN A 1 109 ? 20.643 -22.929 -3.993 1.00 52.34 109 ASN A C 1
ATOM 878 O O . ASN A 1 109 ? 20.154 -23.770 -4.742 1.00 52.34 109 ASN A O 1
ATOM 882 N N . GLY A 1 110 ? 21.876 -22.466 -4.200 1.00 55.47 110 GLY A N 1
ATOM 883 C CA . GLY A 1 110 ? 22.764 -22.824 -5.306 1.00 55.47 110 GLY A CA 1
ATOM 884 C C . GLY A 1 110 ? 22.215 -22.566 -6.716 1.00 55.47 110 GLY A C 1
ATOM 885 O O . GLY A 1 110 ? 22.903 -22.874 -7.682 1.00 55.47 110 GLY A O 1
ATOM 886 N N . GLN A 1 111 ? 20.994 -22.042 -6.869 1.00 60.38 111 GLN A N 1
ATOM 887 C CA . GLN A 1 111 ? 20.390 -21.852 -8.183 1.00 60.38 111 GLN A CA 1
ATOM 888 C C . GLN A 1 111 ? 21.021 -20.644 -8.885 1.00 60.38 111 GLN A C 1
ATOM 890 O O . GLN A 1 111 ? 21.065 -19.562 -8.291 1.00 60.38 111 GLN A O 1
ATOM 895 N N . PRO A 1 112 ? 21.496 -20.803 -10.133 1.00 66.62 112 PRO A N 1
ATOM 896 C CA . PRO A 1 112 ? 22.025 -19.690 -10.901 1.00 66.62 112 PRO A CA 1
ATOM 897 C C . PRO A 1 112 ? 20.934 -18.638 -11.106 1.00 66.62 112 PRO A C 1
ATOM 899 O O . PRO A 1 112 ? 19.743 -18.950 -11.199 1.00 66.62 112 PRO A O 1
ATOM 902 N N . MET A 1 113 ? 21.351 -17.376 -11.148 1.00 66.19 113 MET A N 1
ATOM 903 C CA . MET A 1 113 ? 20.445 -16.275 -11.447 1.00 66.19 113 MET A CA 1
ATOM 904 C C . MET A 1 113 ? 19.792 -16.495 -12.818 1.00 66.19 113 MET A C 1
ATOM 906 O O . MET A 1 113 ? 20.485 -16.925 -13.741 1.00 66.19 113 MET A O 1
ATOM 910 N N . PRO A 1 114 ? 18.491 -16.193 -12.979 1.00 76.19 114 PRO A N 1
ATOM 911 C CA . PRO A 1 114 ? 17.862 -16.226 -14.292 1.00 76.19 114 PRO A CA 1
ATOM 912 C C . PRO A 1 114 ? 18.603 -15.290 -15.250 1.00 76.19 114 PRO A C 1
ATOM 914 O O . PRO A 1 114 ? 18.937 -14.170 -14.868 1.00 76.19 114 PRO A O 1
ATOM 917 N N . GLU A 1 115 ? 18.798 -15.701 -16.500 1.00 72.69 115 GLU A N 1
ATOM 918 C CA . GLU A 1 115 ? 19.470 -14.873 -17.517 1.00 72.69 115 GLU A CA 1
ATOM 919 C C . GLU A 1 115 ? 18.721 -13.562 -17.808 1.00 72.69 115 GLU A C 1
ATOM 921 O O . GLU A 1 115 ? 19.321 -12.568 -18.204 1.00 72.69 115 GLU A O 1
ATOM 926 N N . SER A 1 116 ? 17.412 -13.534 -17.545 1.00 78.06 116 SER A N 1
ATOM 927 C CA . SER A 1 116 ? 16.563 -12.346 -17.662 1.00 78.06 116 SER A CA 1
ATOM 928 C C . SER A 1 116 ? 16.673 -11.376 -16.475 1.00 78.06 116 SER A C 1
ATOM 930 O O . SER A 1 116 ? 15.953 -10.376 -16.435 1.00 78.06 116 SER A O 1
ATOM 932 N N . LEU A 1 117 ? 17.478 -11.688 -15.451 1.00 78.31 117 LEU A N 1
ATOM 933 C CA . LEU A 1 117 ? 17.668 -10.822 -14.291 1.00 78.31 117 LEU A CA 1
ATOM 934 C C . LEU A 1 117 ? 18.837 -9.867 -14.529 1.00 78.31 117 LEU A C 1
ATOM 936 O O . LEU A 1 117 ? 20.004 -10.242 -14.440 1.00 78.31 117 LEU A O 1
ATOM 940 N N . HIS A 1 118 ? 18.509 -8.595 -14.723 1.00 79.56 118 HIS A N 1
ATOM 941 C CA . HIS A 1 118 ? 19.492 -7.526 -14.840 1.00 79.56 118 HIS A CA 1
ATOM 942 C C . HIS A 1 118 ? 19.525 -6.704 -13.552 1.00 79.56 118 HIS A C 1
ATOM 944 O O . HIS A 1 118 ? 18.499 -6.201 -13.090 1.00 79.56 118 HIS A O 1
ATOM 950 N N . ILE A 1 119 ? 20.708 -6.584 -12.953 1.00 83.06 119 ILE A N 1
ATOM 951 C CA . ILE A 1 119 ? 20.905 -5.918 -11.663 1.00 83.06 119 ILE A CA 1
ATOM 952 C C . ILE A 1 119 ? 21.570 -4.568 -11.908 1.00 83.06 119 ILE A C 1
ATOM 954 O O . ILE A 1 119 ? 22.584 -4.497 -12.598 1.00 83.06 119 ILE A O 1
ATOM 958 N N . LEU A 1 120 ? 21.013 -3.510 -11.311 1.00 83.94 120 LEU A N 1
ATOM 959 C CA . LEU A 1 120 ? 21.629 -2.186 -11.322 1.00 83.94 120 LEU A CA 1
ATOM 960 C C . LEU A 1 120 ? 23.003 -2.244 -10.642 1.00 83.94 120 LEU A C 1
ATOM 962 O O . LEU A 1 120 ? 23.150 -2.825 -9.563 1.00 83.94 120 LEU A O 1
ATOM 966 N N . GLU A 1 121 ? 23.998 -1.611 -11.254 1.00 86.06 121 GLU A N 1
ATOM 967 C CA . GLU A 1 121 ? 25.351 -1.554 -10.714 1.00 86.06 121 GLU A CA 1
ATOM 968 C C . GLU A 1 121 ? 25.374 -0.960 -9.293 1.00 86.06 121 GLU A C 1
ATOM 970 O O . GLU A 1 121 ? 24.781 0.086 -9.013 1.00 86.06 121 GLU A O 1
ATOM 975 N N . LYS A 1 122 ? 26.088 -1.623 -8.375 1.00 86.00 122 LYS A N 1
ATOM 976 C CA . LYS A 1 122 ? 26.209 -1.206 -6.970 1.00 86.00 122 LYS A CA 1
ATOM 977 C C . LYS A 1 122 ? 27.272 -0.122 -6.794 1.00 86.00 122 LYS A C 1
ATOM 979 O O . LYS A 1 122 ? 28.276 -0.327 -6.112 1.00 86.00 122 LYS A O 1
ATOM 984 N N . THR A 1 123 ? 27.051 1.038 -7.399 1.00 92.44 123 THR A N 1
ATOM 985 C 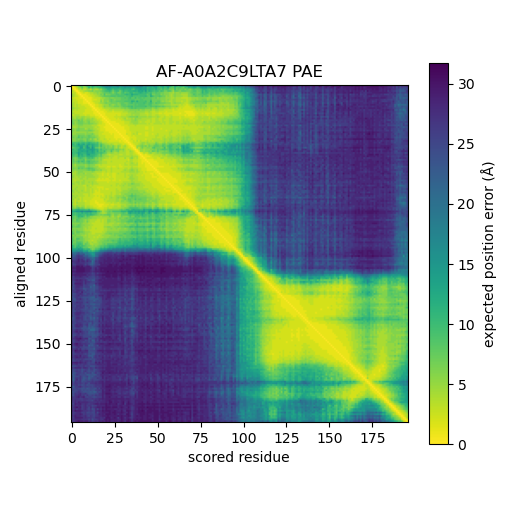CA . THR A 1 123 ? 27.949 2.187 -7.232 1.00 92.44 123 THR A CA 1
ATOM 986 C C . THR A 1 123 ? 27.895 2.726 -5.793 1.00 92.44 123 THR A C 1
ATOM 988 O O . THR A 1 123 ? 26.886 2.543 -5.099 1.00 92.44 123 THR A O 1
ATOM 991 N N . PRO A 1 124 ? 28.933 3.444 -5.316 1.00 93.38 124 PRO A N 1
ATOM 992 C CA . PRO A 1 124 ? 28.898 4.101 -4.006 1.00 93.38 124 PRO A CA 1
ATOM 993 C C . PRO A 1 124 ? 27.668 4.999 -3.815 1.00 93.38 124 PRO A C 1
ATOM 995 O O . PRO A 1 124 ? 27.095 5.042 -2.729 1.00 93.38 124 PRO A O 1
ATOM 998 N N . GLN A 1 125 ? 27.204 5.650 -4.888 1.00 90.69 125 GLN A N 1
ATOM 999 C CA . GLN A 1 125 ? 25.983 6.451 -4.878 1.00 90.69 125 GLN A CA 1
ATOM 1000 C C . GLN A 1 125 ? 24.737 5.593 -4.611 1.00 90.69 125 GLN A C 1
ATOM 1002 O O . GLN A 1 125 ? 23.929 5.953 -3.755 1.00 90.69 125 GLN A O 1
ATOM 1007 N N . VAL A 1 126 ? 24.571 4.470 -5.322 1.00 90.06 126 VAL A N 1
ATOM 1008 C CA . VAL A 1 126 ? 23.444 3.533 -5.136 1.00 90.06 126 VAL A CA 1
ATOM 1009 C C . VAL A 1 126 ? 23.437 2.970 -3.719 1.00 90.06 126 VAL A C 1
ATOM 1011 O O . VAL A 1 126 ? 22.396 2.975 -3.062 1.00 90.06 126 VAL A O 1
ATOM 1014 N N . ASN A 1 127 ? 24.604 2.582 -3.207 1.00 89.38 127 ASN A N 1
ATOM 1015 C CA . ASN A 1 127 ? 24.738 2.095 -1.836 1.00 89.38 127 ASN A CA 1
ATOM 1016 C C . ASN A 1 127 ? 24.379 3.179 -0.807 1.00 89.38 127 ASN A C 1
ATOM 1018 O O . ASN A 1 127 ? 23.621 2.902 0.117 1.00 89.38 127 ASN A O 1
ATOM 1022 N N . GLY A 1 128 ? 24.838 4.421 -0.997 1.00 91.38 128 GLY A N 1
ATOM 1023 C CA . GLY A 1 128 ? 24.475 5.545 -0.129 1.00 91.38 128 GLY A CA 1
ATOM 1024 C C . GLY A 1 128 ? 22.971 5.828 -0.122 1.00 91.38 128 GLY A C 1
ATOM 1025 O O . GLY A 1 128 ? 22.382 5.995 0.943 1.00 91.38 128 GLY A O 1
ATOM 1026 N N . MET A 1 129 ? 22.318 5.803 -1.290 1.00 92.75 129 MET A N 1
ATOM 1027 C CA . MET A 1 129 ? 20.858 5.942 -1.378 1.00 92.75 129 MET A CA 1
ATOM 1028 C C . MET A 1 129 ? 20.134 4.817 -0.636 1.00 92.75 129 MET A C 1
ATOM 1030 O O . MET A 1 129 ? 19.172 5.087 0.078 1.00 92.75 129 MET A O 1
ATOM 1034 N N . HIS A 1 130 ? 20.604 3.573 -0.753 1.00 89.81 130 HIS A N 1
ATOM 1035 C CA . HIS A 1 130 ? 20.049 2.465 0.021 1.00 89.81 130 HIS A CA 1
ATOM 1036 C C . HIS A 1 130 ? 20.201 2.663 1.529 1.00 89.81 130 HIS A C 1
ATOM 1038 O O . HIS A 1 130 ? 19.267 2.329 2.251 1.00 89.81 130 HIS A O 1
ATOM 1044 N N . SER A 1 131 ? 21.323 3.212 2.001 1.00 91.25 131 SER A N 1
ATOM 1045 C CA . SER A 1 131 ? 21.524 3.494 3.426 1.00 91.25 131 SER A CA 1
ATOM 1046 C C . SER A 1 131 ? 20.472 4.461 3.967 1.00 91.25 131 SER A C 1
ATOM 1048 O O . SER A 1 131 ? 19.836 4.142 4.965 1.00 91.25 131 SER A O 1
ATOM 1050 N N . PHE A 1 132 ? 20.212 5.578 3.279 1.00 91.69 132 PHE A N 1
ATOM 1051 C CA . PHE A 1 132 ? 19.162 6.523 3.689 1.00 91.69 132 PHE A CA 1
ATOM 1052 C C . PHE A 1 132 ? 17.758 5.915 3.590 1.00 91.69 132 PHE A C 1
ATOM 1054 O O . PHE A 1 132 ? 16.943 6.062 4.487 1.00 91.69 132 PHE A O 1
ATOM 1061 N N . ILE A 1 133 ? 17.453 5.176 2.522 1.00 92.25 133 ILE A N 1
ATOM 1062 C CA . ILE A 1 133 ? 16.117 4.575 2.358 1.00 92.25 133 ILE A CA 1
ATOM 1063 C C . ILE A 1 133 ? 15.838 3.507 3.433 1.00 92.25 133 ILE A C 1
ATOM 1065 O O . ILE A 1 133 ? 14.683 3.297 3.802 1.00 92.25 133 ILE A O 1
ATOM 1069 N N . ARG A 1 134 ? 16.877 2.815 3.918 1.00 87.06 134 ARG A N 1
ATOM 1070 C CA . ARG A 1 134 ? 16.767 1.735 4.914 1.00 87.06 134 ARG A CA 1
ATOM 1071 C C . ARG A 1 134 ? 16.948 2.198 6.356 1.00 87.06 134 ARG A C 1
ATOM 1073 O O . ARG A 1 134 ? 16.635 1.430 7.265 1.00 87.06 134 ARG A O 1
ATOM 1080 N N . ASP A 1 135 ? 17.462 3.400 6.583 1.00 89.88 135 ASP A N 1
ATOM 1081 C CA . ASP A 1 135 ? 17.617 3.930 7.929 1.00 89.88 135 ASP A CA 1
ATOM 1082 C C . ASP A 1 135 ? 16.254 4.331 8.511 1.00 89.88 135 ASP A C 1
ATOM 1084 O O . ASP A 1 135 ? 15.521 5.157 7.968 1.00 89.88 135 ASP A O 1
ATOM 1088 N N . ARG A 1 136 ? 15.924 3.755 9.670 1.00 90.56 136 ARG A N 1
ATOM 1089 C CA . ARG A 1 136 ? 14.688 4.044 10.406 1.00 90.56 136 ARG A CA 1
ATOM 1090 C C . ARG A 1 136 ? 14.619 5.500 10.880 1.00 90.56 136 ARG A C 1
ATOM 1092 O O . ARG A 1 136 ? 13.517 5.991 11.119 1.00 90.56 136 ARG A O 1
ATOM 1099 N N . GLY A 1 137 ? 15.765 6.161 11.051 1.00 92.94 137 GLY A N 1
ATOM 1100 C CA . GLY A 1 137 ? 15.859 7.565 11.450 1.00 92.94 137 GLY A CA 1
ATOM 1101 C C . GLY A 1 137 ? 15.608 8.564 10.319 1.00 92.94 137 GLY A C 1
ATOM 1102 O O . GLY A 1 137 ? 15.451 9.752 10.594 1.00 92.94 137 GLY A O 1
ATOM 1103 N N . THR A 1 138 ? 15.543 8.108 9.065 1.00 92.94 138 THR A N 1
ATOM 1104 C CA . THR A 1 138 ? 15.419 8.995 7.905 1.00 92.94 138 THR A CA 1
ATOM 1105 C C . THR A 1 138 ? 14.054 9.682 7.861 1.00 92.94 138 THR A C 1
ATOM 1107 O O . THR A 1 138 ? 13.002 9.055 8.020 1.00 92.94 138 THR A O 1
ATOM 1110 N N . SER A 1 139 ? 14.064 10.998 7.633 1.00 96.25 139 SER A N 1
ATOM 1111 C CA . SER A 1 139 ? 12.840 11.790 7.549 1.00 96.25 139 SER A CA 1
ATOM 1112 C C . SER A 1 139 ? 11.997 11.392 6.331 1.00 96.25 139 SER A C 1
ATOM 1114 O O . SER A 1 139 ? 12.495 10.875 5.329 1.00 96.25 139 SER A O 1
ATOM 1116 N N . ARG A 1 140 ? 10.688 11.663 6.378 1.00 91.06 140 ARG A N 1
ATOM 1117 C CA . ARG A 1 140 ? 9.782 11.350 5.260 1.00 91.06 140 ARG A CA 1
ATOM 1118 C C . ARG A 1 140 ? 10.226 12.012 3.950 1.00 91.06 140 ARG A C 1
ATOM 1120 O O . ARG A 1 140 ? 10.121 11.391 2.892 1.00 91.06 140 ARG A O 1
ATOM 1127 N N . ASP A 1 141 ? 10.700 13.251 4.016 1.00 94.25 141 ASP A N 1
ATOM 1128 C CA . ASP A 1 141 ? 11.078 14.019 2.830 1.00 94.25 141 ASP A CA 1
ATOM 1129 C C . ASP A 1 141 ? 12.368 13.483 2.204 1.00 94.25 141 ASP A C 1
ATOM 1131 O O . ASP A 1 141 ? 12.431 13.297 0.986 1.00 94.25 141 ASP A O 1
ATOM 1135 N N . GLU A 1 142 ? 13.356 13.127 3.026 1.00 93.69 142 GLU A N 1
ATOM 1136 C CA . GLU A 1 142 ? 14.579 12.459 2.572 1.00 93.69 142 GLU A CA 1
ATOM 1137 C C . GLU A 1 142 ? 14.281 11.078 1.991 1.00 93.69 142 GLU A C 1
ATOM 1139 O O . GLU A 1 142 ? 14.766 10.750 0.907 1.00 93.69 142 GLU A O 1
ATOM 1144 N N . PHE A 1 143 ? 13.417 10.292 2.640 1.00 92.94 143 PHE A N 1
ATOM 1145 C CA . PHE A 1 143 ? 12.991 8.995 2.120 1.00 92.94 143 PHE A CA 1
ATOM 1146 C C . PHE A 1 143 ? 12.392 9.129 0.713 1.00 92.94 143 PHE A C 1
ATOM 1148 O O . PHE A 1 143 ? 12.762 8.386 -0.202 1.00 92.94 143 PHE A O 1
ATOM 1155 N N . ILE A 1 144 ? 11.494 10.101 0.510 1.00 90.31 144 ILE A N 1
ATOM 1156 C CA . ILE A 1 144 ? 10.886 10.372 -0.800 1.00 90.31 144 ILE A CA 1
ATOM 1157 C C . ILE A 1 144 ? 11.952 10.825 -1.806 1.00 90.31 144 ILE A C 1
ATOM 1159 O O . ILE A 1 144 ? 11.946 10.360 -2.950 1.00 90.31 144 ILE A O 1
ATOM 1163 N N . PHE A 1 145 ? 12.859 11.714 -1.403 1.00 93.62 145 PHE A N 1
ATOM 1164 C CA . PHE A 1 145 ? 13.924 12.236 -2.255 1.00 93.62 145 PHE A CA 1
ATOM 1165 C C . PHE A 1 145 ? 14.862 11.127 -2.750 1.00 93.62 145 PHE A C 1
ATOM 1167 O O . PHE A 1 145 ? 15.032 10.954 -3.963 1.00 93.62 145 PHE A O 1
ATOM 1174 N N . TYR A 1 146 ? 15.420 10.327 -1.839 1.00 93.81 146 TYR A N 1
ATOM 1175 C CA . TYR A 1 146 ? 16.341 9.247 -2.189 1.00 93.81 146 TYR A CA 1
ATOM 1176 C C . TYR A 1 146 ? 15.643 8.119 -2.950 1.00 93.81 146 TYR A C 1
ATOM 1178 O O . TYR A 1 146 ? 16.208 7.606 -3.917 1.00 93.81 146 TYR A O 1
ATOM 1186 N N . SER A 1 147 ? 14.388 7.799 -2.614 1.00 92.06 147 SER A N 1
ATOM 1187 C CA . SER A 1 147 ? 13.596 6.822 -3.373 1.00 92.06 147 SER A CA 1
ATOM 1188 C C . SER A 1 147 ? 13.374 7.269 -4.818 1.00 92.06 147 SER A C 1
ATOM 1190 O O . SER A 1 147 ? 13.574 6.485 -5.744 1.00 92.06 147 SER A O 1
ATOM 1192 N N . LYS A 1 148 ? 13.016 8.542 -5.046 1.00 91.25 148 LYS A N 1
ATOM 1193 C CA . LYS A 1 148 ? 12.875 9.102 -6.402 1.00 91.25 148 LYS A CA 1
ATOM 1194 C C . LYS A 1 148 ? 14.188 9.074 -7.176 1.00 91.25 148 LYS A C 1
ATOM 1196 O O . LYS A 1 148 ? 14.185 8.755 -8.365 1.00 91.25 148 LYS A O 1
ATOM 1201 N N . ARG A 1 149 ? 15.305 9.370 -6.510 1.00 93.50 149 ARG A N 1
ATOM 1202 C CA . ARG A 1 149 ? 16.632 9.350 -7.131 1.00 93.50 149 ARG A CA 1
ATOM 1203 C C . ARG A 1 149 ? 17.057 7.936 -7.530 1.00 93.50 149 ARG A C 1
ATOM 1205 O O . ARG A 1 149 ? 17.521 7.744 -8.651 1.00 93.50 149 ARG A O 1
ATOM 1212 N N . LEU A 1 150 ? 16.830 6.949 -6.664 1.00 91.25 150 LEU A N 1
ATOM 1213 C CA . LEU A 1 150 ? 17.088 5.542 -6.971 1.00 91.25 150 LEU A CA 1
ATOM 1214 C C . LEU A 1 150 ? 16.183 5.042 -8.107 1.00 91.25 150 LEU A C 1
ATOM 1216 O O . LEU A 1 150 ? 16.664 4.384 -9.027 1.00 91.25 150 LEU A O 1
ATOM 1220 N N . MET A 1 151 ? 14.898 5.414 -8.092 1.00 90.38 151 MET A N 1
ATOM 1221 C CA . MET A 1 151 ? 13.965 5.105 -9.180 1.00 90.38 151 MET A CA 1
ATOM 1222 C C . MET A 1 151 ? 14.455 5.642 -10.523 1.00 90.38 151 MET A C 1
ATOM 1224 O O . MET A 1 151 ? 14.386 4.926 -11.516 1.00 90.38 151 MET A O 1
ATOM 1228 N N . ARG A 1 152 ? 14.976 6.874 -10.570 1.00 90.81 152 ARG A N 1
ATOM 1229 C CA . ARG A 1 152 ? 15.466 7.477 -11.815 1.00 90.81 152 ARG A CA 1
ATOM 1230 C C . ARG A 1 152 ? 16.593 6.662 -12.451 1.00 90.81 152 ARG A C 1
ATOM 1232 O O . ARG A 1 152 ? 16.503 6.354 -13.635 1.00 90.81 152 ARG A O 1
ATOM 1239 N N . LEU A 1 153 ? 17.588 6.263 -11.658 1.00 91.06 153 LEU A N 1
ATOM 1240 C CA . LEU A 1 153 ? 18.690 5.419 -12.134 1.00 91.06 153 LEU A CA 1
ATOM 1241 C C . LEU A 1 153 ? 18.194 4.063 -12.627 1.00 91.06 153 LEU A C 1
ATOM 1243 O O . LEU A 1 153 ? 18.640 3.564 -13.656 1.00 91.06 153 LEU A O 1
ATOM 1247 N N . LEU A 1 154 ? 17.242 3.478 -11.904 1.00 88.56 154 LEU A N 1
ATOM 1248 C CA . LEU A 1 154 ? 16.658 2.202 -12.279 1.00 88.56 154 LEU A CA 1
ATOM 1249 C C . LEU A 1 154 ? 15.880 2.298 -13.604 1.00 88.56 154 LEU A C 1
ATOM 1251 O O . LEU A 1 154 ? 15.978 1.397 -14.431 1.00 88.56 154 LEU A O 1
ATOM 1255 N N . PHE A 1 155 ? 15.150 3.393 -13.837 1.00 87.25 155 PHE A N 1
ATOM 1256 C CA . PHE A 1 155 ? 14.484 3.644 -15.117 1.00 87.25 155 PHE A CA 1
ATOM 1257 C C . PHE A 1 155 ? 15.481 3.854 -16.255 1.00 87.25 155 PHE A C 1
ATOM 1259 O O . PHE A 1 155 ? 15.286 3.299 -17.329 1.00 87.25 155 PHE A O 1
ATOM 1266 N N . GLU A 1 156 ? 16.549 4.620 -16.038 1.00 88.19 156 GLU A N 1
ATOM 1267 C CA . GLU A 1 156 ? 17.591 4.833 -17.052 1.00 88.19 156 GLU A CA 1
ATOM 1268 C C . GLU A 1 156 ? 18.280 3.515 -17.430 1.00 88.19 156 GLU A C 1
ATOM 1270 O O . GLU A 1 156 ? 18.452 3.227 -18.615 1.00 88.19 156 GLU A O 1
ATOM 1275 N N . PHE A 1 157 ? 18.562 2.665 -16.441 1.00 88.00 157 PHE A N 1
ATOM 1276 C CA . PHE A 1 157 ? 19.060 1.308 -16.658 1.00 88.00 157 PHE A CA 1
ATOM 1277 C C . PHE A 1 157 ? 18.042 0.407 -17.377 1.00 88.00 157 PHE A C 1
ATOM 1279 O O . PHE A 1 157 ? 18.406 -0.363 -18.256 1.00 88.00 157 PHE A O 1
ATOM 1286 N N . ALA A 1 158 ? 16.750 0.511 -17.060 1.00 85.38 158 ALA A N 1
ATOM 1287 C CA . ALA A 1 158 ? 15.711 -0.250 -17.756 1.00 85.38 158 ALA A CA 1
ATOM 1288 C C . ALA A 1 158 ? 15.524 0.196 -19.217 1.00 85.38 158 ALA A C 1
ATOM 1290 O O . ALA A 1 158 ? 15.231 -0.624 -20.087 1.00 85.38 158 ALA A O 1
ATOM 1291 N N . ILE A 1 159 ? 15.689 1.491 -19.493 1.00 84.31 159 ILE A N 1
ATOM 1292 C CA . ILE A 1 159 ? 15.577 2.062 -20.838 1.00 84.31 159 ILE A CA 1
ATOM 1293 C C . ILE A 1 159 ? 16.775 1.661 -21.699 1.00 84.31 159 ILE A C 1
ATOM 1295 O O . ILE A 1 159 ? 16.578 1.352 -22.871 1.00 84.31 159 ILE A O 1
ATOM 1299 N N . SER A 1 160 ? 17.986 1.591 -21.136 1.00 85.31 160 SER A N 1
ATOM 1300 C CA . SER A 1 160 ? 19.177 1.175 -21.892 1.00 85.31 160 SER A CA 1
ATOM 1301 C C . SER A 1 160 ? 19.096 -0.263 -22.421 1.00 85.31 160 SER A C 1
ATOM 1303 O O . SER A 1 160 ? 19.787 -0.596 -23.381 1.00 85.31 160 SER A O 1
ATOM 1305 N N . MET A 1 161 ? 18.224 -1.094 -21.843 1.00 83.50 161 MET A N 1
ATOM 1306 C CA . MET A 1 161 ? 17.957 -2.466 -22.287 1.00 83.50 161 MET A CA 1
ATOM 1307 C C . MET A 1 161 ? 16.898 -2.567 -23.399 1.00 83.50 161 MET A C 1
ATOM 1309 O O . MET A 1 161 ? 16.620 -3.664 -23.883 1.00 83.50 161 MET A O 1
ATOM 1313 N N . LEU A 1 162 ? 16.280 -1.456 -23.815 1.00 85.25 162 LEU A N 1
ATOM 1314 C CA . LEU A 1 162 ? 15.344 -1.461 -24.940 1.00 85.25 162 LEU A CA 1
ATOM 1315 C C . LEU A 1 162 ? 16.072 -1.646 -26.279 1.00 85.25 162 LEU A C 1
ATOM 1317 O O . LEU A 1 162 ? 17.235 -1.272 -26.414 1.00 85.25 162 LEU A O 1
ATOM 1321 N N . PRO A 1 163 ? 15.393 -2.165 -27.314 1.00 86.06 163 PRO A N 1
ATOM 1322 C CA . PRO A 1 163 ? 15.962 -2.205 -28.652 1.00 86.06 163 PRO A CA 1
ATOM 1323 C C . PRO A 1 163 ? 16.106 -0.788 -29.230 1.00 86.06 163 PRO A C 1
ATOM 1325 O O . PRO A 1 163 ? 15.181 0.030 -29.180 1.00 86.06 163 PRO A O 1
ATOM 1328 N N . TYR A 1 164 ? 17.263 -0.523 -29.839 1.00 87.56 164 TYR A N 1
ATOM 1329 C CA . TYR A 1 164 ? 17.579 0.718 -30.546 1.00 87.56 164 TYR A CA 1
ATOM 1330 C C . TYR A 1 164 ? 17.837 0.442 -32.033 1.00 87.56 164 TYR A C 1
ATOM 1332 O O . TYR A 1 164 ? 18.285 -0.642 -32.400 1.00 87.56 164 TYR A O 1
ATOM 1340 N N . LYS A 1 165 ? 17.577 1.436 -32.885 1.00 89.75 165 LYS A N 1
ATOM 1341 C CA . LYS A 1 165 ? 17.952 1.467 -34.305 1.00 89.75 165 LYS A CA 1
ATOM 1342 C C . LYS A 1 165 ? 19.032 2.520 -34.520 1.00 89.75 165 LYS A C 1
ATOM 1344 O O . LYS A 1 165 ? 18.955 3.597 -33.925 1.00 89.75 165 LYS A O 1
ATOM 1349 N N . ASP A 1 166 ? 20.001 2.226 -35.376 1.00 91.19 166 ASP A N 1
ATOM 1350 C CA . ASP A 1 166 ? 21.022 3.198 -35.760 1.00 91.19 166 ASP A CA 1
ATOM 1351 C C . ASP A 1 166 ? 20.402 4.298 -36.630 1.00 91.19 166 ASP A C 1
ATOM 1353 O O . ASP A 1 166 ? 19.554 4.038 -37.487 1.00 91.19 166 ASP A O 1
ATOM 1357 N N . VAL A 1 167 ? 20.789 5.545 -36.370 1.00 91.88 167 VAL A N 1
ATOM 1358 C CA . VAL A 1 167 ? 20.288 6.729 -37.073 1.00 91.88 167 VAL A CA 1
ATOM 1359 C C . VAL A 1 167 ? 21.438 7.701 -37.277 1.00 91.88 167 VAL A C 1
ATOM 1361 O O . VAL A 1 167 ? 22.106 8.087 -36.320 1.00 91.88 167 VAL A O 1
ATOM 1364 N N . VAL A 1 168 ? 21.627 8.144 -38.516 1.00 92.19 168 VAL A N 1
ATOM 1365 C CA . VAL A 1 168 ? 22.546 9.236 -38.838 1.00 92.19 168 VAL A CA 1
ATOM 1366 C C . VAL A 1 168 ? 21.801 10.555 -38.676 1.00 92.19 168 VAL A C 1
ATOM 1368 O O . VAL A 1 168 ? 20.701 10.713 -39.207 1.00 92.19 168 VAL A O 1
ATOM 1371 N N . VAL A 1 169 ? 22.370 11.488 -37.918 1.00 91.56 169 VAL A N 1
ATOM 1372 C CA . VAL A 1 169 ? 21.822 12.838 -37.741 1.00 91.56 169 VAL A CA 1
ATOM 1373 C C . VAL A 1 169 ? 22.797 13.878 -38.272 1.00 91.56 169 VAL A C 1
ATOM 1375 O O . VAL A 1 169 ? 24.009 13.735 -38.112 1.00 91.56 169 VAL A O 1
ATOM 1378 N N . GLU A 1 170 ? 22.266 14.925 -38.892 1.00 92.56 170 GLU A N 1
ATOM 1379 C CA . GLU A 1 170 ? 23.048 16.082 -39.320 1.00 92.56 170 GLU A CA 1
ATOM 1380 C C . GLU A 1 170 ? 23.123 17.109 -38.189 1.00 92.56 170 GLU A C 1
ATOM 1382 O O . GLU A 1 170 ? 22.116 17.513 -37.603 1.00 92.56 170 GLU A O 1
ATOM 1387 N N . LEU A 1 171 ? 24.346 17.502 -37.853 1.00 89.31 171 LEU A N 1
ATOM 1388 C CA . LEU A 1 171 ? 24.656 18.524 -36.865 1.00 89.31 171 LEU A CA 1
ATOM 1389 C C . LEU A 1 171 ? 24.541 19.920 -37.499 1.00 89.31 171 LEU A C 1
ATOM 1391 O O . LEU A 1 171 ? 24.743 20.062 -38.707 1.00 89.31 171 LEU A O 1
ATOM 1395 N N . PRO A 1 172 ? 24.326 20.981 -36.697 1.00 89.88 172 PRO A N 1
ATOM 1396 C CA . PRO A 1 172 ? 24.232 22.354 -37.201 1.00 89.88 172 PRO A CA 1
ATOM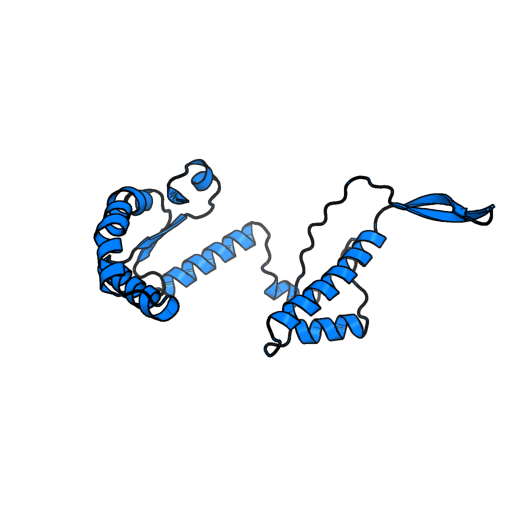 1397 C C . PRO A 1 172 ? 25.441 22.820 -38.029 1.00 89.88 172 PRO A C 1
ATOM 1399 O O . PRO A 1 172 ? 25.304 23.717 -38.852 1.00 89.88 172 PRO A O 1
ATO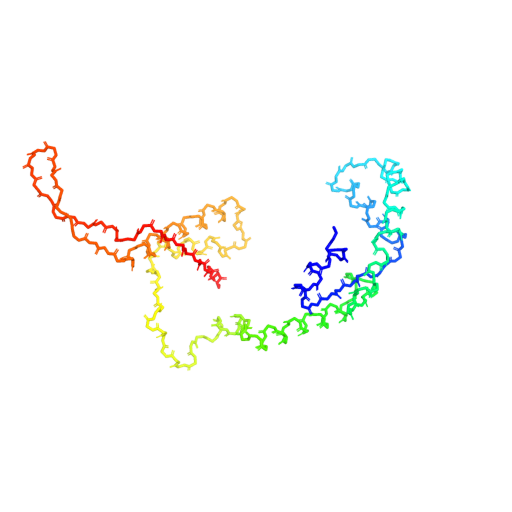M 1402 N N . GLN A 1 173 ? 26.619 22.212 -37.842 1.00 91.12 173 GLN A N 1
ATOM 1403 C CA . GLN A 1 173 ? 27.820 22.496 -38.638 1.00 91.12 173 GLN A CA 1
ATOM 1404 C C . GLN A 1 173 ? 27.925 21.671 -39.940 1.00 91.12 173 GLN A C 1
ATOM 1406 O O . GLN A 1 173 ? 29.011 21.572 -40.501 1.00 91.12 173 GLN A O 1
ATOM 1411 N N . SER A 1 174 ? 26.834 21.064 -40.431 1.00 85.06 174 SER A N 1
ATOM 1412 C CA . SER A 1 174 ? 26.826 20.168 -41.611 1.00 85.06 174 SER A CA 1
ATOM 1413 C C . SER A 1 174 ? 27.711 18.919 -41.461 1.00 85.06 174 SER A C 1
ATOM 1415 O O . SER A 1 174 ? 28.212 18.366 -42.437 1.00 85.06 174 SER A O 1
ATOM 1417 N N . MET A 1 175 ? 27.917 18.466 -40.222 1.00 90.31 175 MET A N 1
ATOM 1418 C CA . MET A 1 175 ? 28.635 17.229 -39.904 1.00 90.31 175 MET A CA 1
ATOM 1419 C C . MET A 1 175 ? 27.636 16.112 -39.599 1.00 90.31 175 MET A C 1
ATOM 1421 O O . MET A 1 175 ? 26.622 16.353 -38.951 1.00 90.31 175 MET A O 1
ATOM 1425 N N . THR A 1 176 ? 27.921 14.878 -40.005 1.00 92.12 176 THR A N 1
ATOM 1426 C CA . THR A 1 176 ? 27.061 13.722 -39.703 1.00 92.12 176 THR A CA 1
ATOM 1427 C C . THR A 1 176 ? 27.512 13.000 -38.434 1.00 92.12 176 THR A C 1
ATO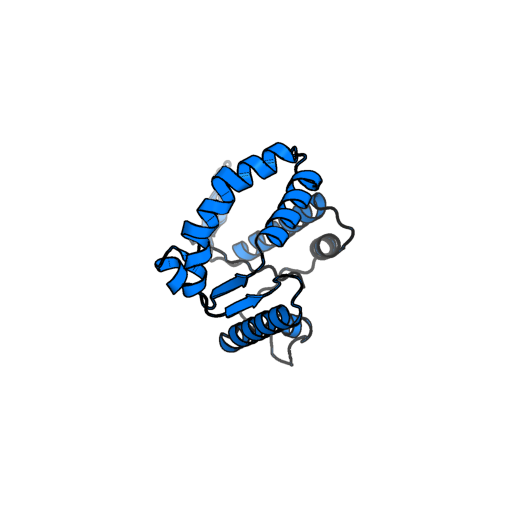M 1429 O O . THR A 1 176 ? 28.707 12.765 -38.251 1.00 92.12 176 THR A O 1
ATOM 1432 N N . TYR A 1 177 ? 26.567 12.582 -37.589 1.00 92.88 177 TYR A N 1
ATOM 1433 C CA . TYR A 1 177 ? 26.819 11.771 -36.396 1.00 92.88 177 TYR A CA 1
ATOM 1434 C C . TYR A 1 177 ? 25.982 10.486 -36.405 1.00 92.88 177 TYR A C 1
ATOM 1436 O O . TYR A 1 177 ? 24.764 10.533 -36.579 1.00 92.88 177 TYR A O 1
ATOM 1444 N N . ASN A 1 178 ? 26.631 9.342 -36.171 1.00 92.56 178 ASN A N 1
ATOM 1445 C CA . ASN A 1 178 ? 25.966 8.044 -36.047 1.00 92.56 178 ASN A CA 1
ATOM 1446 C C . ASN A 1 178 ? 25.459 7.857 -34.615 1.00 92.56 178 ASN A C 1
ATOM 1448 O O . ASN A 1 178 ? 26.219 7.513 -33.711 1.00 92.56 178 ASN A O 1
ATOM 1452 N N . GLY A 1 179 ? 24.168 8.099 -34.417 1.00 90.19 179 GLY A N 1
ATOM 1453 C CA . GLY A 1 179 ? 23.477 7.909 -33.150 1.00 90.19 179 GLY A CA 1
ATOM 1454 C C . GLY A 1 179 ? 22.599 6.660 -33.131 1.00 90.19 179 GLY A C 1
ATOM 1455 O O . GLY A 1 179 ? 22.515 5.894 -34.089 1.00 90.19 179 GLY A O 1
ATOM 1456 N N . LYS A 1 180 ? 21.894 6.485 -32.012 1.00 89.06 180 LYS A N 1
ATOM 1457 C CA . LYS A 1 180 ? 20.899 5.428 -31.813 1.00 89.06 180 LYS A CA 1
ATOM 1458 C C . LYS A 1 180 ? 19.567 6.036 -31.392 1.00 89.06 180 LYS A C 1
ATOM 1460 O O . LYS A 1 180 ? 19.530 6.941 -30.561 1.00 89.06 180 LYS A O 1
ATOM 1465 N N . ARG A 1 181 ? 18.462 5.530 -31.938 1.00 87.19 181 ARG A N 1
ATOM 1466 C CA . ARG A 1 181 ? 17.087 5.924 -31.592 1.00 87.19 181 ARG A CA 1
ATOM 1467 C C . ARG A 1 181 ? 16.327 4.720 -31.044 1.00 87.19 181 ARG A C 1
ATOM 1469 O O . ARG A 1 181 ? 16.458 3.625 -31.579 1.00 87.19 181 ARG A O 1
ATOM 1476 N N . ILE A 1 182 ? 15.532 4.914 -29.992 1.00 85.75 182 ILE A N 1
ATOM 1477 C CA . ILE A 1 182 ? 14.689 3.851 -29.419 1.00 85.75 182 ILE A CA 1
ATOM 1478 C C . ILE A 1 182 ? 13.735 3.327 -30.501 1.00 85.75 182 ILE A C 1
ATOM 1480 O O . ILE A 1 182 ? 13.095 4.109 -31.203 1.00 85.75 182 ILE A O 1
ATOM 1484 N N . ALA A 1 183 ? 13.663 2.004 -30.655 1.00 82.50 183 ALA A N 1
ATOM 1485 C CA . ALA A 1 183 ? 12.910 1.346 -31.722 1.00 82.50 183 ALA A CA 1
ATOM 1486 C C . ALA A 1 183 ? 11.412 1.157 -31.413 1.00 82.50 183 ALA A C 1
ATOM 1488 O O . ALA A 1 183 ? 10.672 0.696 -32.280 1.00 82.50 183 ALA A O 1
ATOM 1489 N N . VAL A 1 184 ? 10.984 1.453 -30.182 1.00 78.81 184 VAL A N 1
ATOM 1490 C CA . VAL A 1 184 ? 9.672 1.086 -29.626 1.00 78.81 184 VAL A CA 1
ATOM 1491 C C . VAL A 1 184 ? 8.830 2.344 -29.389 1.00 78.81 184 VAL A C 1
ATOM 1493 O O . VAL A 1 184 ? 9.308 3.292 -28.773 1.00 78.81 184 VAL A O 1
ATOM 1496 N N . GLU A 1 185 ? 7.570 2.344 -29.839 1.00 66.94 185 GLU A N 1
ATOM 1497 C CA . GLU A 1 185 ? 6.647 3.489 -29.702 1.00 66.94 185 GLU A CA 1
ATOM 1498 C C . GLU A 1 185 ? 5.939 3.570 -28.341 1.00 66.94 185 GLU A C 1
ATOM 1500 O O . GLU A 1 185 ? 5.595 4.659 -27.883 1.00 66.94 185 GLU A O 1
ATOM 1505 N N . LYS A 1 186 ? 5.695 2.429 -27.684 1.00 62.91 186 LYS A N 1
ATOM 1506 C CA . LYS A 1 186 ? 5.021 2.356 -26.380 1.00 62.91 186 LYS A CA 1
ATOM 1507 C C . LYS A 1 186 ? 5.784 1.436 -25.448 1.00 62.91 186 LYS A C 1
ATOM 1509 O O . LYS A 1 186 ? 6.005 0.272 -25.767 1.00 62.91 186 LYS A O 1
ATOM 1514 N N . VAL A 1 187 ? 6.143 1.955 -24.281 1.00 61.75 187 VAL A N 1
ATOM 1515 C CA . VAL A 1 187 ? 6.866 1.200 -23.262 1.00 61.75 187 VAL A CA 1
ATOM 1516 C C . VAL A 1 187 ? 6.130 1.333 -21.936 1.00 61.75 187 VAL A C 1
ATOM 1518 O O . VAL A 1 187 ? 5.858 2.440 -21.475 1.00 61.75 187 VAL A O 1
ATOM 1521 N N . SER A 1 188 ? 5.800 0.200 -21.325 1.00 51.47 188 SER A N 1
ATOM 1522 C CA . SER A 1 188 ? 5.200 0.117 -19.994 1.00 51.47 188 SER A CA 1
ATOM 1523 C C . SER A 1 188 ? 6.056 -0.793 -19.123 1.00 51.47 188 SER A C 1
ATOM 1525 O O . SER A 1 188 ? 6.258 -1.956 -19.469 1.00 51.47 188 SER A O 1
ATOM 1527 N N . TYR A 1 189 ? 6.537 -0.280 -17.993 1.00 59.16 189 TYR A N 1
ATOM 1528 C CA . TYR A 1 189 ? 7.331 -1.045 -17.036 1.00 59.16 189 TYR A CA 1
ATOM 1529 C C . TYR A 1 189 ? 6.534 -1.271 -15.754 1.00 59.16 189 TYR A C 1
ATOM 1531 O O . TYR A 1 189 ? 6.088 -0.312 -15.126 1.00 59.16 189 TYR A O 1
ATOM 1539 N N . ASN A 1 190 ? 6.419 -2.528 -15.326 1.00 42.72 190 ASN A N 1
ATOM 1540 C CA . ASN A 1 190 ? 6.029 -2.859 -13.959 1.00 42.72 190 ASN A CA 1
ATOM 1541 C C . ASN A 1 190 ? 7.300 -3.079 -13.145 1.00 42.72 190 ASN A C 1
ATOM 1543 O O . ASN A 1 190 ? 7.911 -4.145 -13.189 1.00 42.72 190 ASN A O 1
ATOM 1547 N N . ILE A 1 191 ? 7.715 -2.042 -12.424 1.00 53.53 191 ILE A N 1
ATOM 1548 C CA . ILE A 1 191 ? 8.913 -2.089 -11.597 1.00 53.53 191 ILE A CA 1
ATOM 1549 C C . ILE A 1 191 ? 8.517 -2.476 -10.180 1.00 53.53 191 ILE A C 1
ATOM 1551 O O . ILE A 1 191 ? 7.916 -1.695 -9.445 1.00 53.53 191 ILE A O 1
ATOM 1555 N N . ILE A 1 192 ? 8.892 -3.689 -9.784 1.00 46.75 192 ILE A N 1
ATOM 1556 C CA . ILE A 1 192 ? 8.761 -4.134 -8.402 1.00 46.75 192 ILE A CA 1
ATOM 1557 C C . ILE A 1 192 ? 10.078 -3.830 -7.691 1.00 46.75 192 ILE A C 1
ATOM 1559 O O . ILE A 1 192 ? 11.034 -4.599 -7.779 1.00 46.75 192 ILE A O 1
ATOM 1563 N N . ILE A 1 193 ? 10.124 -2.711 -6.969 1.00 48.81 193 ILE A N 1
ATOM 1564 C CA . ILE A 1 193 ? 11.260 -2.393 -6.102 1.00 48.81 193 ILE A CA 1
ATOM 1565 C C . ILE A 1 193 ? 11.135 -3.249 -4.849 1.00 48.81 193 ILE A C 1
ATOM 1567 O O . ILE A 1 193 ? 10.238 -3.057 -4.029 1.00 48.81 193 ILE A O 1
ATOM 1571 N N . VAL A 1 194 ? 12.034 -4.219 -4.709 1.00 44.44 194 VAL A N 1
ATOM 1572 C CA . VAL A 1 194 ? 12.178 -4.974 -3.466 1.00 44.44 194 VAL A CA 1
ATOM 1573 C C . VAL A 1 194 ? 13.208 -4.246 -2.623 1.00 44.44 194 VAL A C 1
ATOM 1575 O O . VAL A 1 194 ? 14.409 -4.437 -2.792 1.00 44.44 194 VAL A O 1
ATOM 1578 N N . LEU A 1 195 ? 12.736 -3.371 -1.740 1.00 40.81 195 LEU A N 1
ATOM 1579 C CA . LEU A 1 195 ? 13.558 -2.873 -0.643 1.00 40.81 195 LEU A CA 1
ATOM 1580 C C . LEU A 1 195 ? 13.685 -4.024 0.365 1.00 40.81 195 LEU A C 1
ATOM 1582 O O . LEU A 1 195 ? 12.856 -4.157 1.260 1.00 40.81 195 LEU A O 1
ATOM 1586 N N . LEU A 1 196 ? 14.642 -4.927 0.124 1.00 39.56 196 LEU A N 1
ATOM 1587 C CA . LEU A 1 196 ? 15.116 -5.870 1.143 1.00 39.56 196 LEU A CA 1
ATOM 1588 C C . LEU A 1 196 ? 15.924 -5.134 2.203 1.00 39.56 196 LEU A C 1
ATOM 1590 O O . LEU A 1 196 ? 16.593 -4.153 1.804 1.00 39.56 196 LEU A O 1
#

Mean predicted aligned error: 16.77 Å

Sequence (196 aa):
MAFVNAELLKLMDIKVFVDTDSDVRLARRLRRDIAERGRDPQGVLKQYMKFVKPSFEHYIEPSMRSADIIVPRGGENDVAINLIVLHVHNQLQARGFKLRSKLAQSTHNGQPMPESLHILEKTPQVNGMHSFIRDRGTSRDEFIFYSKRLMRLLFEFAISMLPYKDVVVELPQSMTYNGKRIAVEKVSYNIIIVLL

pLDDT: mean 81.49, std 13.4, range [39.56, 96.25]

Nearest PDB structures (foldseek):
  1ufq-assembly1_B  TM=9.623E-01  e=9.756E-08  Homo sapiens
  7sql-assembly1_C  TM=9.608E-01  e=1.108E-07  Homo sapiens
  6pwz-assembly1_A  TM=9.667E-01  e=1.180E-07  Homo sapiens
  7eey-assembly1_A-2  TM=8.603E-01  e=8.206E-05  Schizosaccharomyces pombe 972h-
  7eey-assembly1_B  TM=8.416E-01  e=9.317E-05  Schizosaccharomyces pombe 972h-

Foldseek 3Di:
DQLVDPVSLVVDPFFEAEDEDPVVVLVVVLCCCCPPPVDDSVVSVVCCVPPVVVCCVPPVVVSVVSGPYYHYPPPVCVVVVVVVVVVVVVVCVVVVNPPCVVVVVPPDPPDDDPPPDDDQDPDPLLVVLLCLCPDPPHDPVSVVVSVVVNVVSVVVVVQVPADWDWDWDQDPVRDIDTDIHGPDDDDDDDDDDPSD

Solvent-accessible surface area (backbone atoms only — not comparable to full-atom values): 12115 Å² total; per-residue (Å²): 110,70,79,74,38,70,70,53,52,72,73,49,92,74,40,76,34,73,43,70,58,70,64,64,53,46,53,57,47,52,54,45,40,38,76,77,62,72,46,58,70,67,60,53,51,53,48,35,65,73,49,48,51,57,47,34,66,71,60,50,55,66,39,52,79,75,35,81,41,79,36,64,57,46,98,77,29,64,68,62,52,50,52,51,51,51,49,52,50,51,53,34,46,76,71,66,48,68,68,54,71,57,61,71,70,41,68,58,88,83,55,78,78,60,90,88,66,83,77,81,78,85,42,74,66,54,51,53,38,50,50,49,62,68,40,88,83,50,51,73,67,56,34,51,50,40,48,52,54,54,49,50,55,52,49,52,57,57,54,71,71,51,66,63,38,83,40,79,43,78,43,97,83,78,42,80,46,86,45,74,40,78,67,69,95,78,86,85,83,88,80,82,83,78,87,122

InterPro domains:
  IPR000836 Phosphoribosyltransferase domain [PF14681] (122-187)
  IPR006083 Phosphoribulokinase/uridine kinase [PF00485] (2-80)
  IPR027417 P-loop containing nucleoside triphosphate hydrolase [G3DSA:3.40.50.300] (1-102)
  IPR027417 P-loop containing nucleoside triphosphate hydrolase [SSF52540] (5-84)
  IPR029057 Phosphoribosyltransferase-like [G3DSA:3.40.50.2020] (105-196)
  IPR029057 Phosphoribosyltransferase-like [SSF53271] (118-183)

Secondary structure (DSSP, 8-state):
-TTT-HHHHHH-S--EEEE--HHHHHHHHHHHHHHTT---HHHHHHHIIIIIHHHIIIIIGGGGGG-SEEEETGGG-HHHHHHHHHHHHHHHHHTT---THHHHHS--SSPPPPTT-------HHHHHHHHHHH-TT--HHHHHHHHHHHHHHHHHHHHHTS-EEEEEEE-TTS-EEEEEEE--S-----------

Organism: Biomphalaria glabrata (NCBI:txid6526)